Protein AF-A0A9E3HVY4-F1 (afdb_monomer)

Radius of gyration: 18.09 Å; Cα contacts (8 Å, |Δi|>4): 529; chains: 1; bounding box: 57×37×57 Å

Solvent-accessible surface area (backbone atoms only — not comparable to full-atom values): 11915 Å² total; per-residue (Å²): 134,80,82,74,81,72,80,82,80,64,83,44,77,45,78,26,46,50,84,82,48,77,65,48,41,58,60,93,89,59,68,68,57,41,79,45,79,74,37,38,53,93,79,71,42,98,45,78,36,71,50,78,45,72,44,43,78,42,48,15,17,38,43,35,32,30,64,87,36,89,90,46,72,30,48,58,75,58,64,74,69,79,30,53,30,54,26,27,36,33,70,58,56,88,68,72,54,39,50,39,66,55,58,72,70,48,75,63,50,63,60,18,26,41,34,44,35,51,61,30,33,76,69,36,51,78,78,36,65,51,71,65,70,87,53,54,16,42,35,54,62,20,25,46,51,46,40,76,46,44,34,42,29,44,28,37,36,28,87,48,57,35,50,70,90,52,81,84,39,55,23,52,53,43,33,27,70,64,73,19,34,38,35,34,24,32,44,44,69,91,58,73,70,45,74,32,39,34,38,46,54,56,60,80,38,79,85,25,33,40,22,42,30,67,32,33,37,35,73

Mean predicted aligned error: 3.9 Å

Sequence (219 aa):
MRRGDAVKNFTRVHDISITVKPGMAVYPGDPPFGRRSVYSLSRGDSAEVSAFDICAHAGTHLDLPAHFLAGEPTMESLPPERFFLPAVVADNGPGECVEAHTVESSGACRGEALLLRTVNSSRGILTGSRFVEDYVYLTPEAATVCADLELSLVGLDCHSIDRFGAEGYPAHRIILGAGMLILEGIDLAAVQPGRYLLAAIPLKIQHAEASPVRAVLLE

Structure (mmCIF, N/CA/C/O backbone):
data_AF-A0A9E3HVY4-F1
#
_entry.id   AF-A0A9E3HVY4-F1
#
loop_
_atom_site.group_PDB
_atom_site.id
_atom_site.type_symbol
_atom_site.label_atom_id
_atom_site.label_alt_id
_atom_site.label_comp_id
_atom_site.label_asym_id
_atom_site.label_entity_id
_atom_site.label_seq_id
_atom_site.pdbx_PDB_ins_code
_atom_site.Cartn_x
_atom_site.Cartn_y
_atom_site.Cartn_z
_atom_site.occupancy
_atom_site.B_iso_or_equiv
_atom_site.auth_seq_id
_atom_site.auth_comp_id
_atom_site.auth_asym_id
_atom_site.auth_atom_id
_atom_site.pdbx_PDB_model_num
ATOM 1 N N . MET A 1 1 ? -39.338 -17.682 -7.777 1.00 41.88 1 MET A N 1
ATOM 2 C CA . MET A 1 1 ? -38.332 -16.999 -8.616 1.00 41.88 1 MET A CA 1
ATOM 3 C C . MET A 1 1 ? -37.833 -15.803 -7.812 1.00 41.88 1 MET A C 1
ATOM 5 O O . MET A 1 1 ? -38.593 -14.862 -7.621 1.00 41.88 1 MET A O 1
ATOM 9 N N . ARG A 1 2 ? -36.671 -15.923 -7.152 1.00 44.16 2 ARG A N 1
ATOM 10 C CA . ARG A 1 2 ? -36.154 -14.873 -6.255 1.00 44.16 2 ARG A CA 1
ATOM 11 C C . ARG A 1 2 ? -35.735 -13.675 -7.110 1.00 44.16 2 ARG A C 1
ATOM 13 O O . ARG A 1 2 ? -35.116 -13.874 -8.151 1.00 44.16 2 ARG A O 1
ATOM 20 N N . ARG A 1 3 ? -36.148 -12.469 -6.702 1.00 47.81 3 ARG A N 1
ATOM 21 C CA . ARG A 1 3 ? -35.720 -11.200 -7.305 1.00 47.81 3 ARG A CA 1
ATOM 22 C C . ARG A 1 3 ? -34.193 -11.199 -7.316 1.00 47.81 3 ARG A C 1
ATOM 24 O O . ARG A 1 3 ? -33.604 -11.390 -6.260 1.00 47.81 3 ARG A O 1
ATOM 31 N N . GLY A 1 4 ? -33.604 -11.097 -8.505 1.00 51.00 4 GLY A N 1
ATOM 32 C CA . GLY A 1 4 ? -32.158 -11.030 -8.663 1.00 51.00 4 GLY A CA 1
ATOM 33 C C . GLY A 1 4 ? -31.629 -9.831 -7.895 1.00 51.00 4 GLY A C 1
ATOM 34 O O . GLY A 1 4 ? -32.183 -8.736 -8.015 1.00 51.00 4 GLY A O 1
ATOM 35 N N . ASP A 1 5 ? -30.606 -10.061 -7.081 1.00 55.88 5 ASP A N 1
ATOM 36 C CA . ASP A 1 5 ? -29.870 -8.994 -6.425 1.00 55.88 5 ASP A CA 1
ATOM 37 C C . ASP A 1 5 ? -29.323 -8.080 -7.523 1.00 55.88 5 ASP A C 1
ATOM 39 O O . ASP A 1 5 ? -28.536 -8.498 -8.375 1.00 55.88 5 ASP A O 1
ATOM 43 N N . ALA A 1 6 ? -29.840 -6.853 -7.577 1.00 62.25 6 ALA A N 1
ATOM 44 C CA . ALA A 1 6 ? -29.379 -5.865 -8.532 1.00 62.25 6 ALA A CA 1
ATOM 45 C C . ALA A 1 6 ? -27.881 -5.638 -8.300 1.00 62.25 6 ALA A C 1
ATOM 47 O O . ALA A 1 6 ? -27.456 -5.399 -7.168 1.00 62.25 6 ALA A O 1
ATOM 48 N N . VAL A 1 7 ? -27.087 -5.712 -9.370 1.00 63.50 7 VAL A N 1
ATOM 49 C CA . VAL A 1 7 ? -25.681 -5.300 -9.340 1.00 63.50 7 VAL A CA 1
ATOM 50 C C . VAL A 1 7 ? -25.645 -3.866 -8.811 1.00 63.50 7 VAL A C 1
ATOM 52 O O . VAL A 1 7 ? -26.318 -2.991 -9.361 1.00 63.50 7 VAL A O 1
ATOM 55 N N . LYS A 1 8 ? -24.926 -3.628 -7.707 1.00 65.50 8 LYS A N 1
ATOM 56 C CA . LYS A 1 8 ? -24.734 -2.271 -7.187 1.00 65.50 8 LYS A CA 1
ATOM 57 C C . LYS A 1 8 ? -24.020 -1.449 -8.259 1.00 65.50 8 LYS A C 1
ATOM 59 O O . LYS A 1 8 ? -22.955 -1.841 -8.726 1.00 65.50 8 LYS A O 1
ATOM 64 N N . ASN A 1 9 ? -24.613 -0.323 -8.640 1.00 73.56 9 ASN A N 1
ATOM 65 C CA . ASN A 1 9 ? -23.952 0.657 -9.491 1.00 73.56 9 ASN A CA 1
ATOM 66 C C . ASN A 1 9 ? -23.113 1.569 -8.595 1.00 73.56 9 ASN A C 1
ATOM 68 O O . ASN A 1 9 ? -23.669 2.205 -7.702 1.00 73.56 9 ASN A O 1
ATOM 72 N N . PHE A 1 10 ? -21.807 1.623 -8.838 1.00 81.00 10 PHE A N 1
ATOM 73 C CA . PHE A 1 10 ? -20.914 2.587 -8.198 1.00 81.00 10 PHE A CA 1
ATOM 74 C C . PHE A 1 10 ? -21.054 3.940 -8.891 1.00 81.00 10 PHE A C 1
ATOM 76 O O . PHE A 1 10 ? -21.129 4.006 -10.123 1.00 81.00 10 PHE A O 1
ATOM 83 N N . THR A 1 11 ? -21.104 5.020 -8.119 1.00 83.50 11 THR A N 1
ATOM 84 C CA . THR A 1 11 ? -21.234 6.378 -8.665 1.00 83.50 11 THR A CA 1
ATOM 85 C C . THR A 1 11 ? -19.891 6.985 -9.035 1.00 83.50 11 THR A C 1
ATOM 87 O O . THR A 1 11 ? -19.830 7.850 -9.912 1.00 83.50 11 THR A O 1
ATOM 90 N N . ARG A 1 12 ? -18.810 6.515 -8.403 1.00 93.31 12 ARG A N 1
ATOM 91 C CA . ARG A 1 12 ? -17.456 7.012 -8.636 1.00 93.31 12 ARG A CA 1
ATOM 92 C C . ARG A 1 12 ? -16.409 5.936 -8.373 1.00 93.31 12 ARG A C 1
ATOM 94 O O . ARG A 1 12 ? -16.590 5.067 -7.527 1.00 93.31 12 ARG A O 1
ATOM 101 N N . VAL A 1 13 ? -15.304 6.023 -9.109 1.00 96.50 13 VAL A N 1
ATOM 102 C CA . VAL A 1 13 ? -14.104 5.210 -8.895 1.00 96.50 13 VAL A CA 1
ATOM 103 C C . VAL A 1 13 ? -12.938 6.153 -8.633 1.00 96.50 13 VAL A C 1
ATOM 105 O O . VAL A 1 13 ? -12.655 7.027 -9.456 1.00 96.50 13 VAL A O 1
ATOM 108 N N . HIS A 1 14 ? -12.276 5.984 -7.496 1.00 98.06 14 HIS A N 1
ATOM 109 C CA . HIS A 1 14 ? -11.052 6.693 -7.146 1.00 98.06 14 HIS A CA 1
ATOM 110 C C . HIS A 1 14 ? -9.874 5.765 -7.400 1.00 98.06 14 HIS A C 1
ATOM 112 O O . HIS A 1 14 ? -9.769 4.714 -6.774 1.00 98.06 14 HIS A O 1
ATOM 118 N N . ASP A 1 15 ? -8.996 6.149 -8.317 1.00 98.31 15 ASP A N 1
ATOM 119 C CA . ASP A 1 15 ? -7.701 5.500 -8.453 1.00 98.31 15 ASP A CA 1
ATOM 120 C C . ASP A 1 15 ? -6.761 6.037 -7.381 1.00 98.31 15 ASP A C 1
ATOM 122 O O . ASP A 1 15 ? -6.466 7.231 -7.372 1.00 98.31 15 ASP A O 1
ATOM 126 N N . ILE A 1 16 ? -6.338 5.157 -6.477 1.00 98.62 16 ILE A N 1
ATOM 127 C CA . ILE A 1 16 ? -5.445 5.497 -5.364 1.00 98.62 16 ILE A CA 1
ATOM 128 C C . ILE A 1 16 ? -4.041 4.937 -5.590 1.00 98.62 16 ILE A C 1
ATOM 130 O O . ILE A 1 16 ? -3.262 4.822 -4.650 1.00 98.62 16 ILE A O 1
ATOM 134 N N . SER A 1 17 ? -3.719 4.545 -6.826 1.00 98.62 17 SER A N 1
ATOM 135 C CA . SER A 1 17 ? -2.413 3.984 -7.158 1.00 98.62 17 SER A CA 1
ATOM 136 C C . SER A 1 17 ? -1.452 5.042 -7.682 1.00 98.62 17 SER A C 1
ATOM 138 O O . SER A 1 17 ? -1.817 5.878 -8.510 1.00 98.62 17 SER A O 1
ATOM 140 N N . ILE A 1 18 ? -0.185 4.955 -7.286 1.00 97.38 18 ILE A N 1
ATOM 141 C CA . 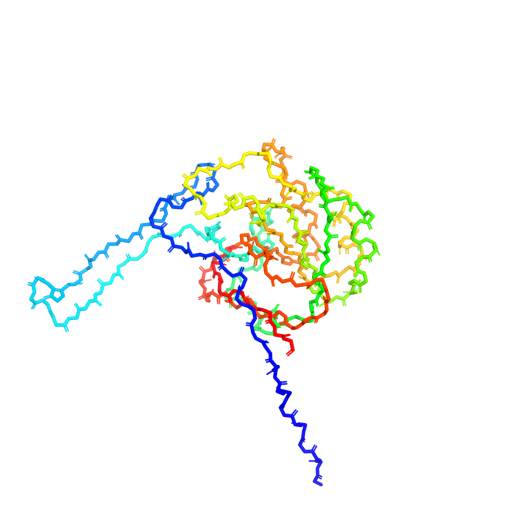ILE A 1 18 ? 0.868 5.785 -7.867 1.00 97.38 18 ILE A CA 1
ATOM 142 C C . ILE A 1 18 ? 1.361 5.211 -9.198 1.00 97.38 18 ILE A C 1
ATOM 144 O O . ILE A 1 18 ? 1.341 4.007 -9.454 1.00 97.38 18 ILE A O 1
ATOM 148 N N . THR A 1 19 ? 1.840 6.091 -10.078 1.00 96.75 19 THR A N 1
ATOM 149 C CA . THR A 1 19 ? 2.412 5.668 -11.362 1.00 96.75 19 THR A CA 1
ATOM 150 C C . THR A 1 19 ? 3.793 5.047 -11.164 1.00 96.75 19 THR A C 1
ATOM 152 O O . THR A 1 19 ? 4.734 5.745 -10.783 1.00 96.75 19 THR A O 1
ATOM 155 N N . VAL A 1 20 ? 3.944 3.774 -11.534 1.00 96.38 20 VAL A N 1
ATOM 156 C CA . VAL A 1 20 ? 5.254 3.119 -11.635 1.00 96.38 20 VAL A CA 1
ATOM 157 C C . VAL A 1 20 ? 6.008 3.665 -12.849 1.00 96.38 20 VAL A C 1
ATOM 159 O O . VAL A 1 20 ? 5.547 3.560 -13.990 1.00 96.38 20 VAL A O 1
ATOM 162 N N . LYS A 1 21 ? 7.168 4.281 -12.613 1.00 95.12 21 LYS A N 1
ATOM 163 C CA . LYS A 1 21 ? 7.968 4.950 -13.651 1.00 95.12 21 LYS A CA 1
ATOM 164 C C . LYS A 1 21 ? 9.466 4.875 -13.345 1.00 95.12 21 LYS A C 1
ATOM 166 O O . LYS A 1 21 ? 9.844 4.815 -12.177 1.00 95.12 21 LY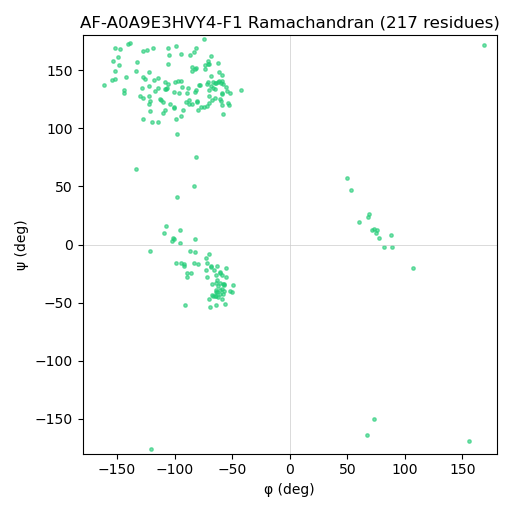S A O 1
ATOM 171 N N . PRO A 1 22 ? 10.340 4.953 -14.366 1.00 94.25 22 PRO A 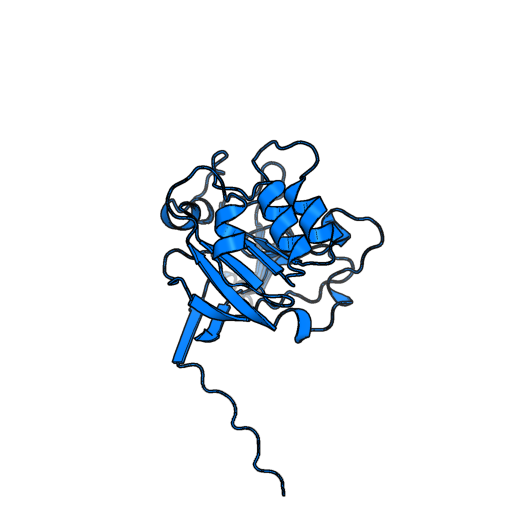N 1
ATOM 172 C CA . PRO A 1 22 ? 11.773 5.095 -14.134 1.00 94.25 22 PRO A CA 1
ATOM 173 C C . PRO A 1 22 ? 12.073 6.315 -13.256 1.00 94.25 22 PRO A C 1
ATOM 175 O O . PRO A 1 22 ? 11.510 7.391 -13.467 1.00 94.25 22 PRO A O 1
ATOM 178 N N . GLY A 1 23 ? 12.964 6.142 -12.280 1.00 92.31 23 GLY A N 1
ATOM 179 C CA . GLY A 1 23 ? 13.365 7.207 -11.359 1.00 92.31 23 GLY A CA 1
ATOM 180 C C . GLY A 1 23 ? 12.335 7.560 -10.283 1.00 92.31 23 GLY A C 1
ATOM 181 O O . GLY A 1 23 ? 12.520 8.570 -9.607 1.00 92.31 23 GLY A O 1
ATOM 182 N N . MET A 1 24 ? 11.263 6.773 -10.115 1.00 94.31 24 MET A N 1
ATOM 183 C CA . MET A 1 24 ? 10.452 6.849 -8.897 1.00 94.31 24 MET A CA 1
ATOM 184 C C . MET A 1 24 ? 11.294 6.481 -7.672 1.00 94.31 24 MET A C 1
ATOM 186 O O . MET A 1 24 ? 12.214 5.666 -7.775 1.00 94.31 24 MET A O 1
ATOM 190 N N . ALA A 1 25 ? 10.973 7.074 -6.524 1.00 94.06 25 ALA A N 1
ATOM 191 C CA . ALA A 1 25 ? 11.541 6.625 -5.263 1.00 94.06 25 ALA A CA 1
ATOM 192 C C . ALA A 1 25 ? 11.112 5.175 -4.973 1.00 94.06 25 ALA A C 1
ATOM 194 O O . ALA A 1 25 ? 9.967 4.800 -5.220 1.00 94.06 25 ALA A O 1
ATOM 195 N N . VAL A 1 26 ? 12.050 4.392 -4.451 1.00 95.12 26 VAL A N 1
ATOM 196 C CA . VAL A 1 26 ? 11.841 3.055 -3.884 1.00 95.12 26 VAL A CA 1
ATOM 197 C C . VAL A 1 26 ? 12.445 3.041 -2.483 1.00 95.12 26 VAL A C 1
ATOM 199 O O . VAL A 1 26 ? 13.203 3.960 -2.138 1.00 95.12 26 VAL A O 1
ATOM 202 N N . TYR A 1 27 ? 12.127 2.023 -1.687 1.00 96.25 27 TYR A N 1
ATOM 203 C CA . TYR A 1 27 ? 12.727 1.874 -0.368 1.00 96.25 27 TYR A CA 1
ATOM 204 C C . TYR A 1 27 ? 14.266 1.756 -0.479 1.00 96.25 27 TYR A C 1
ATOM 206 O O . TYR A 1 27 ? 14.769 1.124 -1.414 1.00 96.25 27 TYR A O 1
ATOM 214 N N . PRO A 1 28 ? 15.064 2.391 0.403 1.00 96.06 28 PRO A N 1
ATOM 215 C CA . PRO A 1 28 ? 16.518 2.355 0.293 1.00 96.06 28 PRO A CA 1
ATOM 216 C C . PRO A 1 28 ? 17.078 0.929 0.331 1.00 96.06 28 PRO A C 1
ATOM 218 O O . PRO A 1 28 ? 16.939 0.220 1.322 1.00 96.06 28 PRO A O 1
ATOM 221 N N . GLY A 1 29 ? 17.765 0.540 -0.746 1.00 94.62 29 GLY A N 1
ATOM 222 C CA . GLY A 1 29 ? 18.323 -0.804 -0.928 1.00 94.62 29 GLY A CA 1
ATOM 223 C C . GLY A 1 29 ? 17.571 -1.647 -1.958 1.00 94.62 29 GLY A C 1
ATOM 224 O O . GLY A 1 29 ? 18.173 -2.556 -2.531 1.00 94.62 29 GLY A O 1
ATOM 225 N N . ASP A 1 30 ? 16.322 -1.297 -2.263 1.00 96.12 30 ASP A N 1
ATOM 226 C CA . ASP A 1 30 ? 15.516 -2.014 -3.246 1.00 96.12 30 ASP A CA 1
ATOM 227 C C . ASP A 1 30 ? 15.966 -1.747 -4.688 1.00 96.12 30 ASP A C 1
ATOM 229 O O . ASP A 1 30 ? 16.477 -0.663 -5.012 1.00 96.12 30 ASP A O 1
ATOM 233 N N . PRO A 1 31 ? 15.753 -2.716 -5.598 1.00 96.06 31 PRO A N 1
ATOM 234 C CA . PRO A 1 31 ? 16.033 -2.512 -7.007 1.00 96.06 31 PRO A CA 1
ATOM 235 C C . PRO A 1 31 ? 15.080 -1.457 -7.601 1.00 96.06 31 PRO A C 1
ATOM 237 O O . PRO A 1 31 ? 13.866 -1.509 -7.379 1.00 96.06 31 PRO A O 1
ATOM 240 N N . PRO A 1 32 ? 15.591 -0.499 -8.397 1.00 96.00 32 PRO A N 1
ATOM 241 C CA . PRO A 1 32 ? 14.746 0.483 -9.061 1.00 96.00 32 PRO A CA 1
ATOM 242 C C . PRO A 1 32 ? 13.915 -0.170 -10.170 1.00 96.00 32 PRO A C 1
ATOM 244 O O . PRO A 1 32 ? 14.339 -1.144 -10.791 1.00 96.00 32 PRO A O 1
ATOM 247 N N . PHE A 1 33 ? 12.772 0.435 -10.505 1.00 96.94 33 PHE A N 1
ATOM 248 C CA . PHE A 1 33 ? 11.975 -0.011 -11.647 1.00 96.94 33 PHE A CA 1
ATOM 249 C C . PHE A 1 33 ? 12.767 0.061 -12.961 1.00 96.94 33 PHE A C 1
ATOM 251 O O . PHE A 1 33 ? 13.232 1.128 -13.384 1.00 96.94 33 PHE A O 1
ATOM 258 N N . GLY A 1 34 ? 12.851 -1.078 -13.643 1.00 97.00 34 GLY A N 1
ATOM 259 C CA . GLY A 1 34 ? 13.459 -1.231 -14.954 1.00 97.00 34 GLY A CA 1
ATOM 260 C C . GLY A 1 34 ? 12.412 -1.428 -16.046 1.00 97.00 34 GLY A C 1
ATOM 261 O O . GLY A 1 34 ? 11.517 -2.262 -15.941 1.00 97.00 34 GLY A O 1
ATOM 262 N N . ARG A 1 35 ? 12.568 -0.711 -17.162 1.00 96.62 35 ARG A N 1
ATOM 263 C CA . ARG A 1 35 ? 11.836 -0.979 -18.406 1.00 96.62 35 ARG A CA 1
ATOM 264 C C . ARG A 1 35 ? 12.813 -1.114 -19.560 1.00 96.62 35 ARG A C 1
ATOM 266 O O . ARG A 1 35 ? 13.572 -0.190 -19.844 1.00 96.62 35 ARG A O 1
ATOM 273 N N . ARG A 1 36 ? 12.730 -2.225 -20.290 1.00 95.94 36 ARG A N 1
ATOM 274 C CA . ARG A 1 36 ? 13.533 -2.479 -21.493 1.00 95.94 36 ARG A CA 1
ATOM 275 C C . ARG A 1 36 ? 12.636 -2.744 -22.695 1.00 95.94 36 ARG A C 1
ATOM 277 O O . ARG A 1 36 ? 11.778 -3.617 -22.637 1.00 95.94 36 ARG A O 1
ATOM 284 N N . SER A 1 37 ? 12.856 -2.028 -23.800 1.00 96.50 37 SER A N 1
ATOM 285 C CA . SER A 1 37 ? 12.229 -2.356 -25.090 1.00 96.50 37 SER A CA 1
ATOM 286 C C . SER A 1 37 ? 12.843 -3.648 -25.640 1.00 96.50 37 SER A C 1
ATOM 288 O O . SER A 1 37 ? 14.054 -3.726 -25.836 1.00 96.50 37 SER A O 1
ATOM 290 N N . VAL A 1 38 ? 12.005 -4.656 -25.869 1.00 97.56 38 VAL A N 1
ATOM 291 C CA . VAL A 1 38 ? 12.342 -5.937 -26.507 1.00 97.56 38 VAL A CA 1
ATOM 292 C C . VAL A 1 38 ? 12.120 -5.827 -28.014 1.00 97.56 38 VAL A C 1
ATOM 294 O O . VAL A 1 38 ? 13.052 -6.039 -28.782 1.00 97.56 38 VAL A O 1
ATOM 297 N N . TYR A 1 39 ? 10.931 -5.377 -28.420 1.00 97.94 39 TYR A N 1
ATOM 298 C CA . TYR A 1 39 ? 10.599 -5.017 -29.801 1.00 97.94 39 TYR A CA 1
ATOM 299 C C . TYR A 1 39 ? 10.139 -3.566 -29.857 1.00 97.94 39 TYR A C 1
ATOM 301 O O . TYR A 1 39 ? 9.585 -3.063 -28.875 1.00 97.94 39 TYR A O 1
ATOM 309 N N . SER A 1 40 ? 10.413 -2.891 -30.971 1.00 97.19 40 SER A N 1
ATOM 310 C CA . SER A 1 40 ? 9.943 -1.536 -31.219 1.00 97.19 40 SER A CA 1
ATOM 311 C C . SER A 1 40 ? 9.589 -1.298 -32.679 1.00 97.19 40 SER A C 1
ATOM 313 O O . SER A 1 40 ? 10.390 -1.529 -33.587 1.00 97.19 40 SER A O 1
ATOM 315 N N . LEU A 1 41 ? 8.424 -0.689 -32.880 1.00 97.69 41 LEU A N 1
ATOM 316 C CA . LEU A 1 41 ? 7.951 -0.212 -34.174 1.00 97.69 41 LEU A CA 1
ATOM 317 C C . LEU A 1 41 ? 8.933 0.797 -34.782 1.00 97.69 41 LEU A C 1
ATOM 319 O O . LEU A 1 41 ? 9.145 0.806 -35.991 1.00 97.69 41 LEU A O 1
ATOM 323 N N . SER A 1 42 ? 9.602 1.605 -33.949 1.00 96.81 42 SER A N 1
ATOM 324 C CA . SER A 1 42 ? 10.617 2.568 -34.406 1.00 96.81 42 SER A CA 1
ATOM 325 C C . SER A 1 42 ? 11.864 1.910 -35.009 1.00 96.81 42 SER A C 1
ATOM 327 O O . SER A 1 42 ? 12.574 2.540 -35.790 1.00 96.81 42 SER A O 1
ATOM 329 N N . ARG A 1 43 ? 12.118 0.638 -34.675 1.00 96.94 43 ARG A N 1
ATOM 330 C CA . ARG A 1 43 ? 13.193 -0.182 -35.249 1.00 96.94 43 ARG A CA 1
ATOM 331 C C . ARG A 1 43 ? 12.717 -1.058 -36.413 1.00 96.94 43 ARG A C 1
ATOM 333 O O . ARG A 1 43 ? 13.524 -1.797 -36.967 1.00 96.94 43 ARG A O 1
ATOM 340 N N . GLY A 1 44 ? 11.440 -0.967 -36.793 1.00 97.56 44 GLY A N 1
ATOM 341 C CA . GLY A 1 44 ? 10.835 -1.774 -37.854 1.00 97.56 44 GLY A CA 1
ATOM 342 C C . GLY A 1 44 ? 10.272 -3.125 -37.399 1.00 97.56 44 GLY A C 1
ATOM 343 O O . GLY A 1 44 ? 9.884 -3.919 -38.254 1.00 97.56 44 GLY A O 1
ATOM 344 N N . ASP A 1 45 ? 10.207 -3.398 -36.090 1.00 98.12 45 ASP A N 1
ATOM 345 C CA . ASP A 1 45 ? 9.530 -4.592 -35.573 1.00 98.12 45 ASP A CA 1
ATOM 346 C C . ASP A 1 45 ? 8.004 -4.494 -35.793 1.00 98.12 45 ASP A C 1
ATOM 348 O O . ASP A 1 45 ? 7.458 -3.409 -35.990 1.00 98.12 45 ASP A O 1
ATOM 352 N N . SER A 1 46 ? 7.278 -5.615 -35.724 1.00 97.88 46 SER A N 1
ATOM 353 C CA . SER A 1 46 ? 5.818 -5.642 -35.934 1.00 97.88 46 SER A CA 1
ATOM 354 C C . SER A 1 46 ? 4.989 -5.251 -34.704 1.00 97.88 46 SER A C 1
ATOM 356 O O . SER A 1 46 ? 3.763 -5.178 -34.791 1.00 97.88 46 SER A O 1
ATOM 358 N N . ALA A 1 47 ? 5.628 -5.063 -33.546 1.00 98.06 47 ALA A N 1
ATOM 359 C CA . ALA A 1 47 ? 4.971 -4.734 -32.285 1.00 98.06 47 ALA A CA 1
ATOM 360 C C . ALA A 1 47 ? 5.904 -3.969 -31.334 1.00 98.06 47 ALA A C 1
ATOM 362 O O . ALA A 1 47 ? 7.127 -4.086 -31.410 1.00 98.06 47 ALA A O 1
ATOM 363 N N . GLU A 1 48 ? 5.312 -3.236 -30.388 1.00 97.94 48 GLU A N 1
ATOM 364 C CA . GLU A 1 48 ? 6.009 -2.756 -29.192 1.00 97.94 48 GLU A CA 1
ATOM 365 C C . GLU A 1 48 ? 5.922 -3.824 -28.103 1.00 97.94 48 GLU A C 1
ATOM 367 O O . GLU A 1 48 ? 4.832 -4.192 -27.666 1.00 97.94 48 GLU A O 1
ATOM 372 N N . VAL A 1 49 ? 7.071 -4.306 -27.636 1.00 98.12 49 VAL A N 1
ATOM 373 C CA . VAL A 1 49 ? 7.138 -5.249 -26.514 1.00 98.12 49 VAL A CA 1
ATOM 374 C C . VAL A 1 49 ? 8.144 -4.720 -25.512 1.00 98.12 49 VAL A C 1
ATOM 376 O O . VAL A 1 49 ? 9.270 -4.391 -25.874 1.00 98.12 49 VAL A O 1
ATOM 379 N N . SER A 1 50 ? 7.740 -4.614 -24.249 1.00 97.69 50 SER A N 1
ATOM 380 C CA . SER A 1 50 ? 8.607 -4.195 -23.146 1.00 97.69 50 SER A CA 1
ATOM 381 C C . SER A 1 50 ? 8.734 -5.318 -22.121 1.00 97.69 50 SER A C 1
ATOM 383 O O . SER A 1 50 ? 7.757 -5.998 -21.826 1.00 97.69 50 SER A O 1
ATOM 385 N N . ALA A 1 51 ? 9.933 -5.482 -21.574 1.00 97.62 51 ALA A N 1
ATOM 386 C CA . ALA A 1 51 ? 10.173 -6.238 -20.355 1.00 97.62 51 ALA A CA 1
ATOM 387 C C . ALA A 1 51 ? 10.240 -5.262 -19.175 1.00 97.62 51 ALA A C 1
ATOM 389 O O . ALA A 1 51 ? 10.816 -4.173 -19.309 1.00 97.62 51 ALA A O 1
ATOM 390 N N . PHE A 1 52 ? 9.666 -5.666 -18.046 1.00 97.38 52 PHE A N 1
ATOM 391 C CA . PHE A 1 52 ? 9.701 -4.919 -16.795 1.00 97.38 52 PHE A CA 1
ATOM 392 C C . PHE A 1 52 ? 10.489 -5.694 -15.744 1.00 97.38 52 PHE A C 1
ATOM 394 O O . PHE A 1 52 ? 10.411 -6.920 -15.698 1.00 97.38 52 PHE A O 1
ATOM 401 N N . ASP A 1 53 ? 11.231 -4.957 -14.930 1.00 96.88 53 ASP A N 1
ATOM 402 C CA . ASP A 1 53 ? 11.884 -5.425 -13.713 1.00 96.88 53 ASP A CA 1
ATOM 403 C C . ASP A 1 53 ? 11.356 -4.553 -12.569 1.00 96.88 53 ASP A C 1
ATOM 405 O O . ASP A 1 53 ? 11.407 -3.321 -12.659 1.00 96.88 53 ASP A O 1
ATOM 409 N N . ILE A 1 54 ? 10.729 -5.169 -11.571 1.00 96.12 54 ILE A N 1
ATOM 410 C CA . ILE A 1 54 ? 9.981 -4.468 -10.528 1.00 96.12 54 ILE A CA 1
ATOM 411 C C . ILE A 1 54 ? 10.153 -5.192 -9.192 1.00 96.12 54 ILE A C 1
ATOM 413 O O . ILE A 1 54 ? 9.959 -6.405 -9.118 1.00 96.12 54 ILE A O 1
ATOM 417 N N . CYS A 1 55 ? 10.503 -4.444 -8.141 1.00 97.06 55 CYS A N 1
ATOM 418 C CA . CYS A 1 55 ? 10.431 -4.952 -6.772 1.00 97.06 55 CYS A CA 1
ATOM 419 C C . CYS A 1 55 ? 8.963 -5.246 -6.430 1.00 97.06 55 CYS A C 1
ATOM 421 O O . CYS A 1 55 ? 8.088 -4.448 -6.767 1.00 97.06 55 CYS A O 1
ATOM 423 N N . ALA A 1 56 ? 8.679 -6.356 -5.748 1.00 97.62 56 ALA A N 1
ATOM 424 C CA . ALA A 1 56 ? 7.316 -6.675 -5.314 1.00 97.62 56 ALA A CA 1
ATOM 425 C C . ALA A 1 56 ? 6.720 -5.588 -4.392 1.00 97.62 56 ALA A C 1
ATOM 427 O O . ALA A 1 56 ? 5.508 -5.381 -4.409 1.00 97.62 56 ALA A O 1
ATOM 428 N N . HIS A 1 57 ? 7.605 -4.859 -3.702 1.00 97.75 57 HIS A N 1
ATOM 429 C C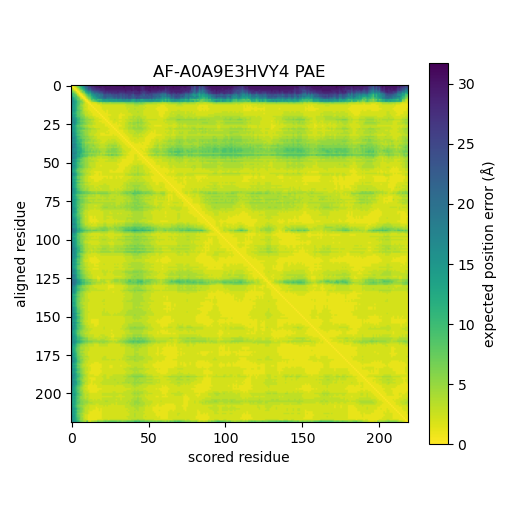A . HIS A 1 57 ? 7.348 -3.764 -2.760 1.00 97.75 57 HIS A CA 1
ATOM 430 C C . HIS A 1 57 ? 7.426 -2.366 -3.405 1.00 97.75 57 HIS A C 1
ATOM 432 O O . HIS A 1 57 ? 7.518 -1.341 -2.734 1.00 97.75 57 HIS A O 1
ATOM 438 N N . ALA A 1 58 ? 7.457 -2.283 -4.743 1.00 95.31 58 ALA A N 1
ATOM 439 C CA . ALA A 1 58 ? 7.529 -1.005 -5.450 1.00 95.31 58 ALA A CA 1
ATOM 440 C C . ALA A 1 58 ? 6.149 -0.473 -5.848 1.00 95.31 58 ALA A C 1
ATOM 442 O O . ALA A 1 58 ? 5.335 -1.160 -6.468 1.00 95.31 58 ALA A O 1
ATOM 443 N N . GLY A 1 59 ? 5.950 0.825 -5.620 1.00 96.62 59 GLY A N 1
ATOM 444 C CA . GLY A 1 59 ? 4.709 1.506 -5.968 1.00 96.62 59 GLY A CA 1
ATOM 445 C C . GLY A 1 59 ? 3.579 1.133 -5.020 1.00 96.62 59 GLY A C 1
ATOM 446 O O . GLY A 1 59 ? 3.812 0.833 -3.855 1.00 96.62 59 GLY A O 1
ATOM 447 N N . THR A 1 60 ? 2.350 1.163 -5.523 1.00 98.75 60 THR A N 1
ATOM 448 C CA . THR A 1 60 ? 1.190 0.697 -4.764 1.00 98.75 60 THR A CA 1
ATOM 449 C C . THR A 1 60 ? 1.161 -0.824 -4.762 1.00 98.75 60 THR A C 1
ATOM 451 O O . THR A 1 60 ? 1.059 -1.431 -5.832 1.00 98.75 60 THR A O 1
ATOM 454 N N . HIS A 1 61 ? 1.259 -1.448 -3.592 1.00 98.75 61 HIS A N 1
ATOM 455 C CA . HIS A 1 61 ? 1.443 -2.895 -3.485 1.00 98.75 61 HIS A CA 1
ATOM 456 C C . HIS A 1 61 ? 0.815 -3.473 -2.215 1.00 98.75 61 HIS A C 1
ATOM 458 O O . HIS A 1 61 ? 0.494 -2.745 -1.279 1.00 98.75 61 HIS A O 1
ATOM 464 N N . LEU A 1 62 ? 0.599 -4.788 -2.228 1.00 98.56 62 LEU A N 1
ATOM 465 C CA . LEU A 1 62 ? 0.137 -5.547 -1.073 1.00 98.56 62 LEU A CA 1
ATOM 466 C C . LEU A 1 62 ? 1.254 -6.403 -0.499 1.00 98.56 62 LEU A C 1
ATOM 468 O O . LEU A 1 62 ? 1.831 -7.187 -1.254 1.00 98.56 62 LEU A O 1
ATOM 472 N N . ASP A 1 63 ? 1.397 -6.368 0.821 1.00 98.62 63 ASP A N 1
ATOM 473 C CA . ASP A 1 63 ? 2.205 -7.318 1.579 1.00 98.62 63 ASP A CA 1
ATOM 474 C C . ASP A 1 63 ? 1.349 -8.402 2.210 1.00 98.62 63 ASP A C 1
ATOM 476 O O . ASP A 1 63 ? 0.260 -8.160 2.753 1.00 98.62 63 ASP A O 1
ATOM 480 N N . LEU A 1 64 ? 1.880 -9.620 2.162 1.00 98.12 64 LEU A N 1
ATOM 481 C CA . LEU A 1 64 ? 1.316 -10.790 2.814 1.00 98.12 64 LEU A CA 1
ATOM 482 C C . LEU A 1 64 ? 2.122 -11.153 4.060 1.00 98.12 64 LEU A C 1
ATOM 484 O O . LEU A 1 64 ? 3.297 -10.800 4.170 1.00 98.12 64 LEU A O 1
ATOM 488 N N . PRO A 1 65 ? 1.542 -11.971 4.960 1.00 97.94 65 PRO A N 1
ATOM 489 C CA . PRO A 1 65 ? 2.256 -12.489 6.121 1.00 97.94 65 PRO A CA 1
ATOM 490 C C . PRO A 1 65 ? 3.623 -13.113 5.808 1.00 97.94 65 PRO A C 1
ATOM 492 O O . PRO A 1 65 ? 4.577 -12.912 6.561 1.00 97.94 65 PRO A O 1
ATOM 495 N N . ALA A 1 66 ? 3.753 -13.765 4.647 1.00 97.69 66 ALA A N 1
ATOM 496 C CA . ALA A 1 66 ? 5.001 -14.345 4.152 1.00 97.69 66 ALA A CA 1
ATOM 497 C C . ALA A 1 66 ? 6.177 -13.354 4.055 1.00 97.69 66 ALA A C 1
ATOM 499 O O . ALA A 1 66 ? 7.326 -13.794 4.062 1.00 97.69 66 ALA A O 1
ATOM 500 N N . HIS A 1 67 ? 5.920 -12.041 4.005 1.00 97.56 67 HIS A N 1
ATOM 501 C CA . HIS A 1 67 ? 6.969 -11.026 3.921 1.00 97.56 67 HIS A CA 1
ATOM 502 C C . HIS A 1 67 ? 7.872 -11.019 5.167 1.00 97.56 67 HIS A C 1
ATOM 504 O O . HIS A 1 67 ? 9.094 -10.934 5.051 1.00 9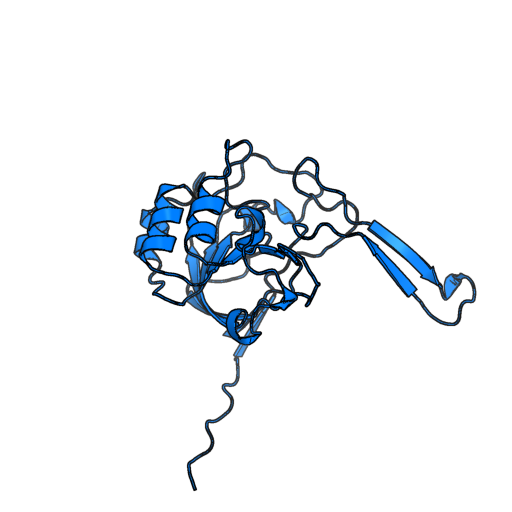7.56 67 HIS A O 1
ATOM 510 N N . PHE A 1 68 ? 7.292 -11.214 6.358 1.00 96.69 68 PHE A N 1
ATOM 511 C CA . PHE A 1 68 ? 8.021 -11.201 7.636 1.00 96.69 68 PHE A CA 1
ATOM 512 C C . PHE A 1 68 ? 7.911 -12.499 8.451 1.00 96.69 68 PHE A C 1
ATOM 514 O O . PHE A 1 68 ? 8.567 -12.624 9.498 1.00 96.69 68 PHE A O 1
ATOM 521 N N . LEU A 1 69 ? 7.088 -13.455 8.004 1.00 96.44 69 LEU A N 1
ATOM 522 C CA . LEU A 1 69 ? 6.767 -14.693 8.714 1.00 96.44 69 LEU A CA 1
ATOM 523 C C . LEU A 1 69 ? 7.003 -15.903 7.802 1.00 96.44 69 LEU A C 1
ATOM 525 O O . LEU A 1 69 ? 6.272 -16.161 6.848 1.00 96.44 69 LEU A O 1
ATOM 529 N N . ALA A 1 70 ? 8.056 -16.660 8.102 1.00 94.75 70 ALA A N 1
ATOM 530 C CA . ALA A 1 70 ? 8.444 -17.809 7.296 1.00 94.75 70 ALA A CA 1
ATOM 531 C C . ALA A 1 70 ? 7.383 -18.922 7.337 1.00 94.75 70 ALA A C 1
ATOM 533 O O . ALA A 1 70 ? 6.944 -19.331 8.409 1.00 94.75 70 ALA A O 1
ATOM 534 N N . GLY A 1 71 ? 7.047 -19.463 6.164 1.00 94.75 71 GLY A N 1
ATOM 535 C CA . GLY A 1 71 ? 6.095 -20.569 6.017 1.00 94.75 71 GLY A CA 1
ATOM 536 C C . GLY A 1 71 ? 4.635 -20.143 5.858 1.00 94.75 71 GLY A C 1
ATOM 537 O O . GLY A 1 71 ? 3.790 -21.011 5.644 1.00 94.75 71 GLY A O 1
ATOM 538 N N . GLU A 1 72 ? 4.342 -18.843 5.916 1.00 97.19 72 GLU A N 1
ATOM 539 C CA . GLU A 1 72 ? 3.005 -18.324 5.638 1.00 97.19 72 GLU A CA 1
ATOM 540 C C . GLU A 1 72 ? 2.640 -18.407 4.141 1.00 97.19 72 GLU A C 1
ATOM 542 O O . GLU A 1 72 ? 3.528 -18.472 3.281 1.00 97.19 72 GLU A O 1
ATOM 547 N N . PRO A 1 73 ? 1.337 -18.404 3.797 1.00 94.62 73 PRO A N 1
ATOM 548 C CA . PRO A 1 73 ? 0.882 -18.474 2.413 1.00 94.62 73 PRO A CA 1
ATOM 549 C C . PRO A 1 73 ? 1.355 -17.289 1.553 1.00 94.62 73 PRO A C 1
ATOM 551 O O . PRO A 1 73 ? 1.326 -16.135 1.983 1.00 94.62 73 PRO A O 1
ATOM 554 N N . THR A 1 74 ? 1.726 -17.578 0.304 1.00 96.50 74 THR A N 1
ATOM 555 C CA . THR A 1 74 ? 2.134 -16.594 -0.715 1.00 96.50 74 THR A CA 1
ATOM 556 C C . THR A 1 74 ? 0.995 -16.257 -1.683 1.00 96.50 74 THR A C 1
ATOM 558 O O . THR A 1 74 ? -0.068 -16.889 -1.671 1.00 96.50 74 THR A O 1
ATOM 561 N N . MET A 1 75 ? 1.204 -15.242 -2.524 1.00 94.56 75 MET A N 1
ATOM 562 C CA . MET A 1 75 ? 0.170 -14.562 -3.313 1.00 94.56 75 MET A CA 1
ATOM 563 C C . MET A 1 75 ? -0.762 -15.481 -4.114 1.00 94.56 75 MET A C 1
ATOM 565 O O . MET A 1 75 ? -1.974 -15.274 -4.156 1.00 94.56 75 MET A O 1
ATOM 569 N N . GLU A 1 76 ? -0.229 -16.528 -4.739 1.00 95.69 76 GLU A N 1
ATOM 570 C CA . GLU A 1 76 ? -0.985 -17.447 -5.587 1.00 95.69 76 GLU A CA 1
ATOM 571 C C . GLU A 1 76 ? -2.002 -18.319 -4.839 1.00 95.69 76 GLU A C 1
ATOM 573 O O . GLU A 1 76 ? -2.891 -18.900 -5.475 1.00 95.69 76 GLU A O 1
ATOM 578 N N . SER A 1 77 ? -1.841 -18.433 -3.520 1.00 95.62 77 SER A N 1
ATOM 579 C CA . SER A 1 77 ? -2.645 -19.290 -2.650 1.00 95.62 77 SER A CA 1
ATOM 580 C C . SER A 1 77 ? -3.866 -18.584 -2.057 1.00 95.62 77 SER A C 1
ATOM 582 O O . SER A 1 77 ? -4.794 -19.255 -1.601 1.00 95.62 77 SER A O 1
ATOM 584 N N . LEU A 1 78 ? -3.896 -17.246 -2.083 1.00 95.44 78 LEU A N 1
ATOM 585 C CA . LEU A 1 78 ? -5.002 -16.479 -1.524 1.00 95.44 78 LEU A CA 1
ATOM 586 C C . LEU A 1 78 ? -6.221 -16.476 -2.464 1.00 95.44 78 LEU A C 1
ATOM 588 O O . LEU A 1 78 ? -6.075 -16.303 -3.680 1.00 95.44 78 LEU A O 1
ATOM 592 N N . PRO A 1 79 ? -7.443 -16.639 -1.924 1.00 95.50 79 PRO A N 1
ATOM 593 C CA . PRO A 1 79 ? -8.661 -16.555 -2.718 1.00 95.50 79 PRO A CA 1
ATOM 594 C C . PRO A 1 79 ? -8.928 -15.096 -3.153 1.00 95.50 79 PRO A C 1
ATOM 596 O O . PRO A 1 79 ? -8.731 -14.185 -2.342 1.00 95.50 79 PRO A O 1
ATOM 599 N N . PRO A 1 80 ? -9.382 -14.838 -4.399 1.00 94.12 80 PRO A N 1
ATOM 600 C CA . PRO A 1 80 ? -9.565 -13.480 -4.927 1.00 94.12 80 PRO A CA 1
ATOM 601 C C . PRO A 1 80 ? -10.469 -12.565 -4.090 1.00 94.12 80 PRO A C 1
ATOM 603 O O . PRO A 1 80 ? -10.298 -11.348 -4.099 1.00 94.12 80 PRO A O 1
ATOM 606 N N . GLU A 1 81 ? -11.419 -13.133 -3.351 1.00 95.69 81 GLU A N 1
ATOM 607 C CA . GLU A 1 81 ? -12.354 -12.417 -2.484 1.00 95.69 81 GLU A CA 1
ATOM 608 C C . GLU A 1 81 ? -11.641 -11.632 -1.370 1.00 95.69 81 GLU A C 1
ATOM 610 O O . GLU A 1 81 ? -12.176 -10.631 -0.903 1.00 95.69 81 GLU A O 1
ATOM 615 N N . ARG A 1 82 ? -10.413 -12.021 -0.987 1.00 95.81 82 ARG A N 1
ATOM 616 C CA . ARG A 1 82 ? -9.582 -11.298 -0.000 1.00 95.81 82 ARG A CA 1
ATOM 617 C C . ARG A 1 82 ? -9.201 -9.885 -0.446 1.00 95.81 82 ARG A C 1
ATOM 619 O O . ARG A 1 82 ? -8.814 -9.081 0.394 1.00 95.81 82 ARG A O 1
ATOM 626 N N . PHE A 1 83 ? -9.298 -9.586 -1.741 1.00 97.81 83 PHE A N 1
ATOM 627 C CA . PHE A 1 83 ? -8.851 -8.319 -2.327 1.00 97.81 83 PHE A CA 1
ATOM 628 C C . PHE A 1 83 ? -9.995 -7.340 -2.611 1.00 97.81 83 PHE A C 1
ATOM 630 O O . PHE A 1 83 ? -9.762 -6.278 -3.194 1.00 97.81 83 PHE A O 1
ATOM 637 N N . PHE A 1 84 ? -11.215 -7.696 -2.199 1.00 98.00 84 PHE A N 1
ATOM 638 C CA . PHE A 1 84 ? -12.398 -6.845 -2.243 1.00 98.00 84 PHE A CA 1
ATOM 639 C C . PHE A 1 84 ? -12.933 -6.664 -0.825 1.00 98.00 84 PHE A C 1
ATOM 641 O O . PHE A 1 84 ? -13.528 -7.581 -0.262 1.00 98.00 84 PHE A O 1
ATOM 648 N N . LEU A 1 85 ? -12.726 -5.487 -0.241 1.00 98.19 85 LEU A N 1
ATOM 649 C CA . LEU A 1 85 ? -13.016 -5.248 1.172 1.00 98.19 85 LEU A CA 1
ATOM 650 C C . LEU A 1 85 ? -13.894 -4.008 1.344 1.00 98.19 85 LEU A C 1
ATOM 652 O O . LEU A 1 85 ? -13.593 -2.971 0.747 1.00 98.19 85 LEU A O 1
ATOM 656 N N . PRO A 1 86 ? -14.949 -4.056 2.179 1.00 98.25 86 PRO A N 1
ATOM 657 C CA . PRO A 1 86 ? -15.493 -2.834 2.754 1.00 98.25 86 PRO A CA 1
ATOM 658 C C . PRO A 1 86 ? -14.343 -2.059 3.395 1.00 98.25 86 PRO A C 1
ATOM 660 O O . PRO A 1 86 ? -13.537 -2.638 4.121 1.00 98.25 86 PRO A O 1
ATOM 663 N N . ALA A 1 87 ? -14.235 -0.777 3.080 1.00 98.62 87 ALA A N 1
ATOM 664 C CA . ALA A 1 87 ? -13.114 0.047 3.484 1.00 98.62 87 ALA A CA 1
ATOM 665 C C . ALA A 1 87 ? -13.593 1.314 4.178 1.00 98.62 87 ALA A C 1
ATOM 667 O O . ALA A 1 87 ? -14.594 1.915 3.781 1.00 98.62 87 ALA A O 1
ATOM 668 N N . VAL A 1 88 ? -12.840 1.740 5.183 1.00 98.81 88 VAL A N 1
ATOM 669 C CA . VAL A 1 88 ? -12.960 3.051 5.811 1.00 98.81 88 VAL A CA 1
ATOM 670 C C . VAL A 1 88 ? -11.702 3.840 5.490 1.00 98.81 88 VAL A C 1
ATOM 672 O O . VAL A 1 88 ? -10.597 3.381 5.762 1.00 98.81 88 VAL A O 1
ATOM 675 N N . VAL A 1 89 ? -11.866 5.027 4.914 1.00 98.81 89 VAL A N 1
ATOM 676 C CA . VAL A 1 89 ? -10.794 6.017 4.807 1.00 98.81 89 VAL A CA 1
ATOM 677 C C . VAL A 1 89 ? -10.906 6.939 6.015 1.00 98.81 89 VAL A C 1
ATOM 679 O O . VAL A 1 89 ? -11.909 7.644 6.151 1.00 98.81 89 VAL A O 1
ATOM 682 N N . ALA A 1 90 ? -9.893 6.934 6.877 1.00 98.44 90 ALA A N 1
ATOM 683 C CA . ALA A 1 90 ? -9.792 7.822 8.031 1.00 98.44 90 ALA A CA 1
ATOM 684 C C . ALA A 1 90 ? -8.704 8.874 7.794 1.00 98.44 90 ALA A C 1
ATOM 686 O O . ALA A 1 90 ? -7.654 8.575 7.227 1.00 98.44 90 ALA A O 1
ATOM 687 N N . ASP A 1 91 ? -8.965 10.112 8.210 1.00 97.38 91 ASP A N 1
ATOM 688 C CA . ASP A 1 91 ? -7.976 11.186 8.154 1.00 97.38 91 ASP A CA 1
ATOM 689 C C . ASP A 1 91 ? -7.175 11.219 9.450 1.00 97.38 91 ASP A C 1
ATOM 691 O O . ASP A 1 91 ? -7.750 11.388 10.524 1.00 97.38 91 ASP A O 1
ATOM 695 N N . ASN A 1 92 ? -5.857 11.094 9.342 1.00 97.25 92 ASN A N 1
ATOM 696 C CA . ASN A 1 92 ? -4.964 11.260 10.480 1.00 97.25 92 ASN A CA 1
ATOM 697 C C . ASN A 1 92 ? -4.837 12.727 10.915 1.00 97.25 92 ASN A C 1
ATOM 699 O O . ASN A 1 92 ? -4.448 13.011 12.044 1.00 97.25 92 ASN A O 1
ATOM 703 N N . GLY A 1 93 ? -5.131 13.674 10.020 1.00 93.75 93 GLY A N 1
ATOM 704 C CA . GLY A 1 93 ? -4.811 15.077 10.231 1.00 93.75 93 GLY A CA 1
ATOM 705 C C . GLY A 1 93 ? -3.294 15.339 10.225 1.00 93.75 93 GLY A C 1
ATOM 706 O O . GLY A 1 93 ? -2.507 14.528 9.719 1.00 93.75 93 GLY A O 1
ATOM 707 N N . PRO A 1 94 ? -2.856 16.506 10.729 1.00 93.19 94 PRO A N 1
ATOM 708 C CA . PRO A 1 94 ? -1.438 16.827 10.837 1.00 93.19 94 PRO A CA 1
ATOM 709 C C . PRO A 1 94 ? -0.771 16.002 11.945 1.00 93.19 94 PRO A C 1
ATOM 711 O O . PRO A 1 94 ? -1.312 15.879 13.039 1.00 93.19 94 PRO A O 1
ATOM 714 N N . GLY A 1 95 ? 0.436 15.498 11.691 1.00 93.94 95 GLY A N 1
ATOM 715 C CA . GLY A 1 95 ? 1.208 14.744 12.677 1.00 93.94 95 GLY A CA 1
ATOM 716 C C . GLY A 1 95 ? 2.419 14.056 12.057 1.00 93.94 95 GLY A C 1
ATOM 717 O O . GLY A 1 95 ? 2.575 14.050 10.837 1.00 93.94 95 GLY A O 1
ATOM 718 N N . GLU A 1 96 ? 3.272 13.490 12.907 1.00 96.50 96 GLU A N 1
ATOM 719 C CA . GLU A 1 96 ? 4.471 12.734 12.505 1.00 96.50 96 GLU A CA 1
ATOM 720 C C . GLU A 1 96 ? 4.215 11.221 12.425 1.00 96.50 96 GLU A C 1
ATOM 722 O O . GLU A 1 96 ? 5.004 10.484 11.841 1.00 96.50 96 GLU A O 1
ATOM 727 N N . CYS A 1 97 ? 3.113 10.747 13.007 1.00 98.50 97 CYS A N 1
ATOM 728 C CA . CYS A 1 97 ? 2.701 9.347 12.984 1.00 98.50 97 CYS A CA 1
ATOM 729 C C . CYS A 1 97 ? 1.175 9.219 13.088 1.00 98.50 97 CYS A C 1
ATOM 731 O O . CYS A 1 97 ? 0.467 10.197 13.351 1.00 98.50 97 CYS A O 1
ATOM 733 N N . VAL A 1 98 ? 0.684 8.006 12.850 1.00 98.75 98 VAL A N 1
ATOM 734 C CA . VAL A 1 98 ? -0.683 7.583 13.141 1.00 98.75 98 VAL A CA 1
ATOM 735 C C . VAL A 1 98 ? -0.693 6.926 14.513 1.00 98.75 98 VAL A C 1
ATOM 737 O O . VAL A 1 98 ? -0.153 5.833 14.682 1.00 98.75 98 VAL A O 1
ATOM 740 N N . GLU A 1 99 ? -1.319 7.593 15.477 1.00 98.50 99 GLU A N 1
ATOM 741 C CA . GLU A 1 99 ? -1.472 7.100 16.845 1.00 98.50 99 GLU A CA 1
ATOM 742 C C . GLU A 1 99 ? -2.718 6.214 17.000 1.00 98.50 99 GLU A C 1
ATOM 744 O O . GLU A 1 99 ? -3.652 6.256 16.194 1.00 98.50 99 GLU A O 1
ATOM 749 N N . ALA A 1 100 ? -2.761 5.435 18.085 1.00 98.50 100 ALA A N 1
ATOM 750 C CA . ALA A 1 100 ? -3.863 4.523 18.398 1.00 98.50 100 ALA A CA 1
ATOM 751 C C . ALA A 1 100 ? -5.243 5.202 18.353 1.00 98.50 100 ALA A C 1
ATOM 753 O O . ALA A 1 100 ? -6.185 4.647 17.788 1.00 98.50 100 ALA A O 1
ATOM 754 N N . HIS A 1 101 ? -5.349 6.439 18.849 1.00 97.75 101 HIS A N 1
ATOM 755 C CA . HIS A 1 101 ? -6.608 7.183 18.860 1.00 97.75 101 HIS A CA 1
ATOM 756 C C . HIS A 1 101 ? -7.194 7.424 17.456 1.00 97.75 101 HIS A C 1
ATOM 758 O O . HIS A 1 101 ? -8.418 7.415 17.284 1.00 97.75 101 HIS A O 1
ATOM 764 N N . THR A 1 102 ? -6.350 7.600 16.432 1.00 98.00 102 THR A N 1
ATOM 765 C CA . THR A 1 102 ? -6.805 7.732 15.037 1.00 98.00 102 THR A CA 1
ATOM 766 C C . THR A 1 102 ? -7.493 6.447 14.571 1.00 98.00 102 THR A C 1
ATOM 768 O O . THR A 1 102 ? -8.537 6.494 13.922 1.00 98.00 102 THR A O 1
ATOM 771 N N . VAL A 1 103 ? -6.947 5.284 14.939 1.00 98.44 103 VAL A N 1
ATOM 772 C CA . VAL A 1 103 ? -7.527 3.976 14.603 1.00 98.44 103 VAL A CA 1
ATOM 773 C C . VAL A 1 103 ? -8.825 3.747 15.379 1.00 98.44 103 VAL A C 1
ATOM 775 O O . VAL A 1 103 ? -9.841 3.400 14.776 1.00 98.44 103 VAL A O 1
ATOM 778 N N . GLU A 1 104 ? -8.831 4.007 16.688 1.00 98.00 104 GLU A N 1
ATOM 779 C CA . GLU A 1 104 ? -10.006 3.846 17.560 1.00 98.00 104 GLU A CA 1
ATOM 780 C C . GLU A 1 104 ? -11.202 4.695 17.105 1.00 98.00 104 GLU A C 1
ATOM 782 O O . GLU A 1 104 ? -12.350 4.252 17.155 1.00 98.00 104 GLU A O 1
ATOM 787 N N . SER A 1 105 ? -10.939 5.917 16.636 1.00 97.62 105 SER A N 1
ATOM 788 C CA . SER A 1 105 ? -11.971 6.854 16.177 1.00 97.62 105 SER A CA 1
ATOM 789 C C . SER A 1 105 ? -12.374 6.676 14.708 1.00 97.62 105 SER A C 1
ATOM 791 O O . SER A 1 105 ? -13.339 7.302 14.266 1.00 97.62 105 SER A O 1
ATOM 793 N N . SER A 1 106 ? -11.699 5.797 13.957 1.00 98.00 106 SER A N 1
ATOM 794 C CA . SER A 1 106 ? -11.948 5.592 12.522 1.00 98.00 106 SER A CA 1
ATOM 795 C C . SER A 1 106 ? -13.350 5.055 12.209 1.00 98.00 106 SER A C 1
ATOM 797 O O . SER A 1 106 ? -13.896 5.323 11.140 1.00 98.00 106 SER A O 1
ATOM 799 N N . GLY A 1 107 ? -13.943 4.278 13.122 1.00 97.31 107 GLY A N 1
ATOM 800 C CA . GLY A 1 107 ? -15.189 3.549 12.872 1.00 97.31 107 GLY A CA 1
ATOM 801 C C . GLY A 1 107 ? -15.034 2.336 11.940 1.00 97.31 107 GLY A C 1
ATOM 802 O O . GLY A 1 107 ? -16.042 1.816 11.446 1.00 97.31 107 GLY A O 1
ATOM 803 N N . ALA A 1 108 ? -13.799 1.892 11.677 1.00 98.06 108 ALA A N 1
ATOM 804 C CA . ALA A 1 108 ? -13.526 0.609 11.037 1.00 98.06 108 ALA A CA 1
ATOM 805 C C . ALA A 1 108 ? -13.893 -0.551 11.970 1.00 98.06 108 ALA A C 1
ATOM 807 O O . ALA A 1 108 ? -13.766 -0.461 13.192 1.00 98.06 108 ALA A O 1
ATOM 808 N N . CYS A 1 109 ? -14.382 -1.640 11.388 1.00 97.81 109 CYS A N 1
ATOM 809 C CA . CYS A 1 109 ? -14.817 -2.826 12.115 1.00 97.81 109 CYS A CA 1
ATOM 810 C C . CYS A 1 109 ? -14.087 -4.080 11.624 1.00 97.81 109 CYS A C 1
ATOM 812 O O . CYS A 1 109 ? -13.471 -4.090 10.558 1.00 97.81 109 CYS A O 1
ATOM 814 N N . ARG A 1 110 ? -14.212 -5.167 12.393 1.00 98.50 110 ARG A N 1
ATOM 815 C CA . ARG A 1 110 ? -13.714 -6.499 12.027 1.00 98.50 110 ARG A CA 1
ATOM 816 C C . ARG A 1 110 ? -13.997 -6.833 10.563 1.00 98.50 110 ARG A C 1
ATOM 818 O O . ARG A 1 110 ? -15.137 -6.731 10.108 1.00 98.50 110 ARG A O 1
ATOM 825 N N . GLY A 1 111 ? -12.978 -7.331 9.871 1.00 98.31 111 GLY A N 1
ATOM 826 C CA . GLY A 1 111 ? -13.085 -7.778 8.483 1.00 98.31 111 GLY A CA 1
ATOM 827 C C . GLY A 1 111 ? -13.000 -6.662 7.437 1.00 98.31 111 GLY A C 1
ATOM 828 O O . GLY A 1 111 ? -13.045 -6.951 6.244 1.00 98.31 111 GLY A O 1
ATOM 829 N N . GLU A 1 112 ? -12.883 -5.400 7.849 1.00 98.75 112 GLU A N 1
ATOM 830 C CA . GLU A 1 112 ? -12.791 -4.262 6.932 1.00 98.75 112 GLU A CA 1
ATOM 831 C C . GLU A 1 112 ? -11.341 -3.871 6.644 1.00 98.75 112 GLU A C 1
ATOM 833 O O . GLU A 1 112 ? -10.409 -4.268 7.348 1.00 98.75 112 GLU A O 1
ATOM 838 N N . ALA A 1 113 ? -11.156 -3.083 5.591 1.00 98.88 113 ALA A N 1
ATOM 839 C CA . ALA A 1 113 ? -9.925 -2.356 5.339 1.00 98.88 113 ALA A CA 1
ATOM 840 C C . ALA A 1 113 ? -9.966 -0.988 6.035 1.00 98.88 113 ALA A C 1
ATOM 842 O O . ALA A 1 113 ? -10.949 -0.256 5.903 1.00 98.88 113 ALA A O 1
ATOM 843 N N . LEU A 1 114 ? -8.888 -0.604 6.714 1.00 98.94 114 LEU A N 1
ATOM 844 C CA . LEU A 1 114 ? -8.681 0.767 7.181 1.00 98.94 114 LEU A CA 1
ATOM 845 C C . LEU A 1 114 ? -7.579 1.418 6.349 1.00 98.94 114 LEU A C 1
ATOM 847 O O . LEU A 1 114 ? -6.432 0.983 6.388 1.00 98.94 114 LEU A O 1
ATOM 851 N N . LEU A 1 115 ? -7.929 2.462 5.602 1.00 98.94 115 LEU A N 1
ATOM 852 C CA . LEU A 1 115 ? -6.986 3.274 4.842 1.00 98.94 115 LEU A CA 1
ATOM 853 C C . LEU A 1 115 ? -6.767 4.597 5.566 1.00 98.94 115 LEU A C 1
ATOM 855 O O . LEU A 1 115 ? -7.703 5.364 5.794 1.00 98.94 115 LEU A O 1
ATOM 859 N N . LEU A 1 116 ? -5.525 4.861 5.929 1.00 98.75 116 LEU A N 1
ATOM 860 C CA . LEU A 1 116 ? -5.132 6.017 6.714 1.00 98.75 116 LEU A CA 1
ATOM 861 C C . LEU A 1 116 ? -4.595 7.087 5.765 1.00 98.75 116 LEU A C 1
ATOM 863 O O . LEU A 1 116 ? -3.516 6.954 5.192 1.00 98.75 116 LEU A O 1
ATOM 867 N N . ARG A 1 117 ? -5.371 8.154 5.577 1.00 98.38 117 ARG A N 1
ATOM 868 C CA . ARG A 1 117 ? -4.933 9.332 4.828 1.00 98.38 117 ARG A CA 1
ATOM 869 C C . ARG A 1 117 ? -4.070 10.188 5.740 1.00 98.38 117 ARG A C 1
ATOM 871 O O . ARG A 1 117 ? -4.546 10.641 6.781 1.00 98.38 117 ARG A O 1
ATOM 878 N N . THR A 1 118 ? -2.835 10.455 5.334 1.00 98.62 118 THR A N 1
ATOM 879 C CA . THR A 1 118 ? -1.932 11.331 6.081 1.00 98.62 118 THR A CA 1
ATOM 880 C C . THR A 1 118 ? -1.501 12.525 5.231 1.00 98.62 118 THR A C 1
ATOM 882 O O . THR A 1 118 ? -1.947 12.729 4.098 1.00 98.62 118 THR A O 1
ATOM 885 N N . VAL A 1 119 ? -0.608 13.352 5.776 1.00 97.56 119 VAL A N 1
ATOM 886 C CA . VAL A 1 119 ? 0.033 14.430 5.014 1.00 97.56 119 VAL A CA 1
ATOM 887 C C . VAL A 1 119 ? 1.030 13.909 3.971 1.00 97.56 119 VAL A C 1
ATOM 889 O O . VAL A 1 119 ? 1.522 14.693 3.164 1.00 97.56 119 VAL A O 1
ATOM 892 N N . ASN A 1 120 ? 1.347 12.613 3.947 1.00 98.12 120 ASN A N 1
ATOM 893 C CA . ASN A 1 120 ? 2.296 12.042 2.994 1.00 98.12 120 ASN A CA 1
ATOM 894 C C . ASN A 1 120 ? 1.832 12.200 1.541 1.00 98.12 120 ASN A C 1
ATOM 896 O O . ASN A 1 120 ? 2.622 12.643 0.698 1.00 98.12 120 ASN A O 1
ATOM 900 N N . SER A 1 121 ? 0.554 11.911 1.258 1.00 96.69 121 SER A N 1
ATOM 901 C CA . SER A 1 121 ? -0.024 12.093 -0.081 1.00 96.69 121 SER A CA 1
ATOM 902 C C . SER A 1 121 ? 0.085 13.549 -0.542 1.00 96.69 121 SER A C 1
ATOM 904 O O . SER A 1 121 ? 0.560 13.828 -1.641 1.00 96.69 121 SER A O 1
ATOM 906 N N . SER A 1 122 ? -0.280 14.509 0.317 1.00 95.12 122 SER A N 1
ATOM 907 C CA . SER A 1 122 ? -0.241 15.939 -0.027 1.00 95.12 122 SER A CA 1
ATOM 908 C C . SER A 1 122 ? 1.182 16.504 -0.116 1.00 95.12 122 SER A C 1
ATOM 910 O O . SER A 1 122 ? 1.430 17.415 -0.906 1.00 95.12 122 SER A O 1
ATOM 912 N N . ARG A 1 123 ? 2.138 15.930 0.626 1.00 95.62 123 ARG A N 1
ATOM 913 C CA . ARG A 1 123 ? 3.584 16.178 0.472 1.00 95.62 123 ARG A CA 1
ATOM 914 C C . ARG A 1 123 ? 4.160 15.554 -0.806 1.00 95.62 123 ARG A C 1
ATOM 916 O O . ARG A 1 123 ? 5.266 15.912 -1.202 1.00 95.62 123 ARG A O 1
ATOM 923 N N . GLY A 1 124 ? 3.444 14.625 -1.443 1.00 94.69 124 GLY A N 1
ATOM 924 C CA . GLY A 1 124 ? 3.862 13.968 -2.679 1.00 94.69 124 GLY A CA 1
ATOM 925 C C . GLY A 1 124 ? 5.059 13.028 -2.515 1.00 94.69 124 GLY A C 1
ATOM 926 O O . GLY A 1 124 ? 5.776 12.801 -3.493 1.00 94.69 124 GLY A O 1
ATOM 927 N N . ILE A 1 125 ? 5.283 12.469 -1.317 1.00 95.81 125 ILE A N 1
ATOM 928 C CA . ILE A 1 125 ? 6.496 11.689 -0.990 1.00 95.81 125 ILE A CA 1
ATOM 929 C C . ILE A 1 125 ? 6.683 10.440 -1.870 1.00 95.81 125 ILE A C 1
ATOM 931 O O . ILE A 1 125 ? 7.802 9.967 -2.059 1.00 95.81 125 ILE A O 1
ATOM 935 N N . LEU A 1 126 ? 5.584 9.923 -2.428 1.00 94.69 126 LEU A N 1
ATOM 936 C CA . LEU A 1 126 ? 5.555 8.738 -3.287 1.00 94.69 126 LEU A CA 1
ATOM 937 C C . LEU A 1 126 ? 5.687 9.068 -4.783 1.00 94.69 126 LEU A C 1
ATOM 939 O O . LEU A 1 126 ? 6.006 8.202 -5.593 1.00 94.69 126 LEU A O 1
ATOM 943 N N . THR A 1 127 ? 5.443 10.320 -5.181 1.00 88.62 127 THR A N 1
ATOM 944 C CA . THR A 1 127 ? 5.419 10.729 -6.603 1.00 88.62 127 THR A CA 1
ATOM 945 C C . THR A 1 127 ? 6.725 11.380 -7.069 1.00 88.62 127 THR A C 1
ATOM 947 O O . THR A 1 127 ? 6.980 11.485 -8.283 1.00 88.62 127 THR A O 1
ATOM 950 N N . GLY A 1 128 ? 7.553 11.796 -6.105 1.00 87.12 128 GLY A N 1
ATOM 951 C CA . GLY A 1 128 ? 8.886 12.348 -6.306 1.00 87.12 128 GLY A CA 1
ATOM 952 C C . GLY A 1 128 ? 9.944 11.303 -6.678 1.00 87.12 128 GLY A C 1
ATOM 953 O O . GLY A 1 128 ? 9.694 10.101 -6.744 1.00 87.12 128 GLY A O 1
ATOM 954 N N . SER A 1 129 ? 11.158 11.788 -6.941 1.00 89.06 129 SER A N 1
ATOM 955 C CA . SER A 1 129 ? 12.315 10.962 -7.324 1.00 89.06 129 SER A CA 1
ATOM 956 C C . SER A 1 129 ? 13.308 10.725 -6.184 1.00 89.06 129 SER A C 1
ATOM 958 O O . SER A 1 129 ? 14.390 10.186 -6.405 1.00 89.06 129 SER A O 1
ATOM 960 N N . ARG A 1 130 ? 13.004 11.218 -4.981 1.00 93.44 130 ARG A N 1
ATOM 961 C CA . ARG A 1 130 ? 13.839 11.067 -3.789 1.00 93.44 130 ARG A CA 1
ATOM 962 C C . ARG A 1 130 ? 13.018 10.389 -2.713 1.00 93.44 130 ARG A C 1
ATOM 964 O O . ARG A 1 130 ? 11.865 10.759 -2.513 1.00 93.44 130 ARG A O 1
ATOM 971 N N . PHE A 1 131 ? 13.638 9.432 -2.039 1.00 96.44 131 PHE A N 1
ATOM 972 C CA . PHE A 1 131 ? 13.083 8.873 -0.821 1.00 96.44 131 PHE A CA 1
ATOM 973 C C . PHE A 1 131 ? 13.036 9.960 0.258 1.00 96.44 131 PHE A C 1
ATOM 975 O O . PHE A 1 131 ? 13.953 10.779 0.366 1.00 96.44 131 PHE A O 1
ATOM 982 N N . VAL A 1 132 ? 11.942 9.985 1.007 1.00 97.12 132 VAL A N 1
ATOM 983 C CA . VAL A 1 132 ? 11.701 10.908 2.116 1.00 97.12 132 VAL A CA 1
ATOM 984 C C . VAL A 1 132 ? 11.720 10.049 3.367 1.00 97.12 132 VAL A C 1
ATOM 986 O O . VAL A 1 132 ? 10.996 9.070 3.401 1.00 97.12 132 VAL A O 1
ATOM 989 N N . GLU A 1 133 ? 12.562 10.355 4.347 1.00 97.50 133 GLU A N 1
ATOM 990 C CA . GLU A 1 133 ? 12.755 9.493 5.527 1.00 97.50 133 GLU A CA 1
ATOM 991 C C . GLU A 1 133 ? 11.778 9.818 6.670 1.00 97.50 133 GLU A C 1
ATOM 993 O O . GLU A 1 133 ? 11.463 8.962 7.488 1.00 97.50 133 GLU A O 1
ATOM 998 N N . ASP A 1 134 ? 11.273 11.051 6.717 1.00 97.06 134 ASP A N 1
ATOM 999 C CA . ASP A 1 134 ? 10.387 11.583 7.759 1.00 97.06 134 ASP A CA 1
ATOM 1000 C C . ASP A 1 134 ? 8.903 11.533 7.344 1.00 97.06 134 ASP A C 1
ATOM 1002 O O . ASP A 1 134 ? 8.137 12.486 7.534 1.00 97.06 134 ASP A O 1
ATOM 1006 N N . TYR A 1 135 ? 8.488 10.438 6.704 1.00 98.06 135 TYR A N 1
ATOM 1007 C CA . TYR A 1 135 ? 7.077 10.210 6.397 1.00 98.06 135 TYR A CA 1
ATOM 1008 C C . TYR A 1 135 ? 6.284 9.830 7.649 1.00 98.06 135 TYR A C 1
ATOM 1010 O O . TYR A 1 135 ? 6.813 9.270 8.608 1.00 98.06 135 TYR A O 1
ATOM 1018 N N . VAL A 1 136 ? 4.984 10.116 7.613 1.00 98.69 136 VAL A N 1
ATOM 1019 C CA . VAL A 1 136 ? 4.040 9.666 8.636 1.00 98.69 136 VAL A CA 1
ATOM 1020 C C . VAL A 1 136 ? 3.906 8.152 8.551 1.00 98.69 136 VAL A C 1
ATOM 1022 O O . VAL A 1 136 ? 3.586 7.629 7.486 1.00 98.69 136 VAL A O 1
ATOM 1025 N N . TYR A 1 137 ? 4.155 7.472 9.662 1.00 98.75 137 TYR A N 1
ATOM 1026 C CA . TYR A 1 137 ? 4.133 6.013 9.791 1.00 98.75 137 TYR A CA 1
ATOM 1027 C C . TYR A 1 137 ? 3.072 5.571 10.811 1.00 98.75 137 TYR A C 1
ATOM 1029 O O . TYR A 1 137 ? 2.535 6.398 11.549 1.00 98.75 137 TYR A O 1
ATOM 1037 N N . LEU A 1 138 ? 2.774 4.276 10.877 1.00 98.81 138 LEU A N 1
ATOM 1038 C CA . LEU A 1 138 ? 1.865 3.677 11.854 1.00 98.81 138 LEU A CA 1
ATOM 1039 C C . LEU A 1 138 ? 2.629 3.301 13.130 1.00 98.81 138 LEU A C 1
ATOM 1041 O O . LEU A 1 138 ? 3.601 2.547 13.063 1.00 98.81 138 LEU A O 1
ATOM 1045 N N . THR A 1 139 ? 2.212 3.789 14.304 1.00 98.88 139 THR A N 1
ATOM 1046 C CA . THR A 1 139 ? 2.888 3.374 15.546 1.00 98.88 139 THR A CA 1
ATOM 1047 C C . THR A 1 139 ? 2.573 1.911 15.895 1.00 98.88 139 THR A C 1
ATOM 1049 O O . THR A 1 139 ? 1.517 1.397 15.509 1.00 98.88 139 THR A O 1
ATOM 1052 N N . PRO A 1 140 ? 3.436 1.215 16.659 1.00 98.75 140 PRO A N 1
ATOM 1053 C CA . PRO A 1 140 ? 3.147 -0.142 17.131 1.00 98.75 140 PRO A CA 1
ATOM 1054 C C . PRO A 1 140 ? 1.845 -0.247 17.941 1.00 98.75 140 PRO A C 1
ATOM 1056 O O . PRO A 1 140 ? 1.132 -1.246 17.850 1.00 98.75 140 PRO A O 1
ATOM 1059 N N . GLU A 1 141 ? 1.500 0.787 18.708 1.00 98.88 141 GLU A N 1
ATOM 1060 C CA . GLU A 1 141 ? 0.249 0.856 19.467 1.00 98.88 141 GLU A CA 1
ATOM 1061 C C . GLU A 1 141 ? -0.952 0.935 18.522 1.00 98.88 141 GLU A C 1
ATOM 1063 O O . GLU A 1 141 ? -1.915 0.192 18.691 1.00 98.88 141 GLU A O 1
ATOM 1068 N N . ALA A 1 142 ? -0.879 1.769 17.480 1.00 98.81 142 ALA A N 1
ATOM 1069 C CA . ALA A 1 142 ? -1.916 1.850 16.456 1.00 98.81 142 ALA A CA 1
ATOM 1070 C C . ALA A 1 142 ? -2.054 0.537 15.667 1.00 98.81 142 ALA A C 1
ATOM 1072 O O . ALA A 1 142 ? -3.169 0.073 15.429 1.00 98.81 142 ALA A O 1
ATOM 1073 N N . ALA A 1 143 ? -0.933 -0.109 15.331 1.00 98.88 143 ALA A N 1
ATOM 1074 C CA . ALA A 1 143 ? -0.925 -1.432 14.711 1.00 98.88 143 ALA A CA 1
ATOM 1075 C C . ALA A 1 143 ? -1.584 -2.494 15.608 1.00 98.88 143 ALA A C 1
ATOM 1077 O O . ALA A 1 143 ? -2.334 -3.337 15.118 1.00 98.88 143 ALA A O 1
ATOM 1078 N N . THR A 1 144 ? -1.357 -2.424 16.923 1.00 98.88 144 THR A N 1
ATOM 1079 C CA . THR A 1 144 ? -1.989 -3.324 17.901 1.00 98.88 144 THR A CA 1
ATOM 1080 C C . THR A 1 144 ? -3.501 -3.124 17.927 1.00 98.88 144 THR A C 1
ATOM 1082 O O . THR A 1 144 ? -4.233 -4.103 17.844 1.00 98.88 144 THR A O 1
ATOM 1085 N N . VAL A 1 145 ? -3.986 -1.877 17.924 1.00 98.88 145 VAL A N 1
ATOM 1086 C CA . VAL A 1 145 ? -5.432 -1.600 17.839 1.00 98.88 145 VAL A CA 1
ATOM 1087 C C . VAL A 1 145 ? -6.034 -2.164 16.548 1.00 98.88 145 VAL A C 1
ATOM 1089 O O . VAL A 1 145 ? -7.101 -2.772 16.586 1.00 98.88 145 VAL A O 1
ATOM 1092 N N . CYS A 1 146 ? -5.359 -2.016 15.404 1.00 98.88 146 CYS A N 1
ATOM 1093 C CA . CYS A 1 146 ? -5.810 -2.617 14.144 1.00 98.88 146 CYS A CA 1
ATOM 1094 C C . CYS A 1 146 ? -5.943 -4.148 14.241 1.00 98.88 146 CYS A C 1
ATOM 1096 O O . CYS A 1 146 ? -6.925 -4.709 13.748 1.00 98.88 146 CYS A O 1
ATOM 1098 N N . ALA A 1 147 ? -4.972 -4.812 14.876 1.00 98.81 147 ALA A N 1
ATOM 1099 C CA . ALA A 1 147 ? -4.985 -6.256 15.091 1.00 98.81 147 ALA A CA 1
ATOM 1100 C C . ALA A 1 147 ? -6.095 -6.688 16.066 1.00 98.81 147 ALA A C 1
ATOM 1102 O O . ALA A 1 147 ? -6.830 -7.628 15.769 1.00 98.81 147 ALA A O 1
ATOM 1103 N N . ASP A 1 148 ? -6.278 -5.968 17.176 1.00 98.69 148 ASP A N 1
ATOM 1104 C CA . ASP A 1 148 ? -7.323 -6.233 18.176 1.00 98.69 148 ASP A CA 1
ATOM 1105 C C . ASP A 1 148 ? -8.739 -6.047 17.605 1.00 98.69 148 ASP A C 1
ATOM 1107 O O . ASP A 1 148 ? -9.675 -6.759 17.978 1.00 98.69 148 ASP A O 1
ATOM 1111 N N . LEU A 1 149 ? -8.908 -5.112 16.664 1.00 98.62 149 LEU A N 1
ATOM 1112 C CA . LEU A 1 149 ? -10.148 -4.939 15.903 1.00 98.62 149 LEU A CA 1
ATOM 1113 C C . LEU A 1 149 ? -10.381 -6.052 14.870 1.00 98.62 149 LEU A C 1
ATOM 1115 O O . LEU A 1 149 ? -11.487 -6.155 14.333 1.00 98.62 149 LEU A O 1
ATOM 1119 N N . GLU A 1 150 ? -9.372 -6.883 14.597 1.00 98.62 150 GLU A N 1
ATOM 1120 C CA . GLU A 1 150 ? -9.381 -7.937 13.581 1.00 98.62 150 GLU A CA 1
ATOM 1121 C C . GLU A 1 150 ? -9.782 -7.393 12.200 1.00 98.62 150 GLU A C 1
ATOM 1123 O O . GLU A 1 150 ? -10.649 -7.934 11.497 1.00 98.62 150 GLU A O 1
ATOM 1128 N N . LEU A 1 151 ? -9.172 -6.267 11.820 1.00 98.88 151 LEU A N 1
ATOM 1129 C CA . LEU A 1 151 ? -9.293 -5.725 10.469 1.00 98.88 151 LEU A CA 1
ATOM 1130 C C . LEU A 1 151 ? -8.714 -6.727 9.455 1.00 98.88 151 LEU A C 1
ATOM 1132 O O . LEU A 1 151 ? -7.890 -7.569 9.788 1.00 98.88 151 LEU A O 1
ATOM 1136 N N . SER A 1 152 ? -9.142 -6.668 8.196 1.00 98.69 152 SER A N 1
ATOM 1137 C CA . SER A 1 152 ? -8.577 -7.533 7.143 1.00 98.69 152 SER A CA 1
ATOM 1138 C C . SER A 1 152 ? -7.371 -6.917 6.447 1.00 98.69 152 SER A C 1
ATOM 1140 O O . SER A 1 152 ? -6.514 -7.647 5.945 1.00 98.69 152 SER A O 1
ATOM 1142 N N . LEU A 1 153 ? -7.308 -5.587 6.402 1.00 98.88 153 LEU A N 1
ATOM 1143 C CA . LEU A 1 153 ? -6.252 -4.854 5.720 1.00 98.88 153 LEU A CA 1
ATOM 1144 C C . LEU A 1 153 ? -6.028 -3.493 6.379 1.00 98.88 153 LEU A C 1
ATOM 1146 O O . LEU A 1 153 ? -6.987 -2.818 6.753 1.00 98.88 153 LEU A O 1
ATOM 1150 N N . VAL A 1 154 ? -4.770 -3.070 6.462 1.00 98.94 154 VAL A N 1
ATOM 1151 C CA . VAL A 1 154 ? -4.403 -1.684 6.783 1.00 98.94 154 VAL A CA 1
ATOM 1152 C C . VAL A 1 154 ? -3.658 -1.100 5.596 1.00 98.94 154 VAL A C 1
ATOM 1154 O O . VAL A 1 154 ? -2.763 -1.745 5.062 1.00 98.94 154 VAL A O 1
ATOM 1157 N N . GLY A 1 155 ? -4.029 0.101 5.164 1.00 98.88 155 GLY A N 1
ATOM 1158 C CA . GLY A 1 155 ? -3.325 0.798 4.097 1.00 98.88 155 GLY A CA 1
ATOM 1159 C C . GLY A 1 155 ? -2.873 2.189 4.501 1.00 98.88 155 GLY A C 1
ATOM 1160 O O . GLY A 1 155 ? -3.587 2.890 5.220 1.00 98.88 155 GLY A O 1
ATOM 1161 N N . LEU A 1 156 ? -1.694 2.585 4.031 1.00 98.69 156 LEU A N 1
ATOM 1162 C CA . LEU A 1 156 ? -1.066 3.857 4.377 1.00 98.69 156 LEU A CA 1
ATOM 1163 C C . LEU A 1 156 ? -0.350 4.448 3.160 1.00 98.69 156 LEU A C 1
ATOM 1165 O O . LEU A 1 156 ? 0.221 3.740 2.329 1.00 98.69 156 LEU A O 1
ATOM 1169 N N . ASP A 1 157 ? -0.382 5.769 3.052 1.00 98.12 157 ASP A N 1
ATOM 1170 C CA . ASP A 1 157 ? 0.167 6.530 1.932 1.00 98.12 157 ASP A CA 1
ATOM 1171 C C . ASP A 1 157 ? 1.680 6.789 2.054 1.00 98.12 157 ASP A C 1
ATOM 1173 O O . ASP A 1 157 ? 2.159 7.914 1.917 1.00 98.12 157 ASP A O 1
ATOM 1177 N N . CYS A 1 158 ? 2.455 5.736 2.317 1.00 97.62 158 CYS A N 1
ATOM 1178 C CA . CYS A 1 158 ? 3.904 5.773 2.541 1.00 97.62 158 CYS A CA 1
ATOM 1179 C C . CYS A 1 158 ? 4.631 4.607 1.854 1.00 97.62 158 CYS A C 1
ATOM 1181 O O . CYS A 1 158 ? 3.999 3.728 1.274 1.00 97.62 158 CYS A O 1
ATOM 1183 N N . HIS A 1 159 ? 5.970 4.635 1.885 1.00 96.38 159 HIS A N 1
ATOM 1184 C CA . HIS A 1 159 ? 6.825 3.563 1.340 1.00 96.38 159 HIS A CA 1
ATOM 1185 C C . HIS A 1 159 ? 6.955 2.353 2.270 1.00 96.38 159 HIS A C 1
ATOM 1187 O O . HIS A 1 159 ? 7.481 1.342 1.839 1.00 96.38 159 HIS A O 1
ATOM 1193 N N . SER A 1 160 ? 6.610 2.518 3.548 1.00 98.06 160 SER A N 1
ATOM 1194 C CA . SER A 1 160 ? 6.591 1.465 4.563 1.00 98.06 160 SER A CA 1
ATOM 1195 C C . SER A 1 160 ? 5.716 1.926 5.726 1.00 98.06 160 SER A C 1
ATOM 1197 O O . SER A 1 160 ? 5.823 3.090 6.119 1.00 98.06 160 SER A O 1
ATOM 1199 N N . ILE A 1 161 ? 4.858 1.073 6.291 1.00 98.56 161 ILE A N 1
ATOM 1200 C CA . ILE A 1 161 ? 4.019 1.441 7.443 1.00 98.56 161 ILE A CA 1
ATOM 1201 C C . ILE A 1 161 ? 4.832 1.656 8.719 1.00 98.56 161 ILE A C 1
ATOM 1203 O O . ILE A 1 161 ? 4.349 2.309 9.640 1.00 98.56 161 ILE A O 1
ATOM 1207 N N . ASP A 1 162 ? 6.057 1.139 8.781 1.00 98.69 162 ASP A N 1
ATOM 1208 C CA . ASP A 1 162 ? 6.976 1.368 9.889 1.00 98.69 162 ASP A CA 1
ATOM 1209 C C . ASP A 1 162 ? 7.759 2.670 9.711 1.00 98.69 162 ASP A C 1
ATOM 1211 O O . ASP A 1 162 ? 8.038 3.122 8.597 1.00 98.69 162 ASP A O 1
ATOM 1215 N N . ARG A 1 163 ? 8.180 3.263 10.834 1.00 98.38 163 ARG A N 1
ATOM 1216 C CA . ARG A 1 163 ? 9.096 4.409 10.810 1.00 98.38 163 ARG A CA 1
ATOM 1217 C C . ARG A 1 163 ? 10.375 4.023 10.079 1.00 98.38 163 ARG A C 1
ATOM 1219 O O . ARG A 1 163 ? 10.948 2.967 10.355 1.00 98.38 163 ARG A O 1
ATOM 1226 N N . PHE A 1 164 ? 10.894 4.918 9.243 1.00 98.00 164 PHE A N 1
ATOM 1227 C CA . PHE A 1 164 ? 12.199 4.700 8.635 1.00 98.00 164 PHE A CA 1
ATOM 1228 C C . PHE A 1 164 ? 13.274 4.425 9.703 1.00 98.00 164 PHE A C 1
ATOM 1230 O O . PHE A 1 164 ? 13.363 5.109 10.731 1.00 98.00 164 PHE A O 1
ATOM 1237 N N . GLY A 1 165 ? 14.065 3.375 9.473 1.00 96.62 165 GLY A N 1
ATOM 1238 C CA . GLY A 1 165 ? 15.102 2.922 10.399 1.00 96.62 165 GLY A CA 1
ATOM 1239 C C . GLY A 1 165 ? 14.586 2.267 11.688 1.00 96.62 165 GLY A C 1
ATOM 1240 O O . GLY A 1 165 ? 15.373 2.094 12.617 1.00 96.62 165 GLY A O 1
ATOM 1241 N N . ALA A 1 166 ? 13.296 1.923 11.791 1.00 97.00 166 ALA A N 1
ATOM 1242 C CA . ALA A 1 166 ? 12.795 1.119 12.903 1.00 97.00 166 ALA A CA 1
ATOM 1243 C C . ALA A 1 166 ? 13.407 -0.289 12.874 1.00 97.00 166 ALA A C 1
ATOM 1245 O O . ALA A 1 166 ? 13.319 -1.009 11.879 1.00 97.00 166 ALA A O 1
ATOM 1246 N N . GLU A 1 167 ? 14.015 -0.704 13.984 1.00 96.12 167 GLU A N 1
ATOM 1247 C CA . GLU A 1 167 ? 14.540 -2.060 14.107 1.00 96.12 167 GLU A CA 1
ATOM 1248 C C . GLU A 1 167 ? 13.391 -3.071 14.196 1.00 96.12 167 GLU A C 1
ATOM 1250 O O . GLU A 1 167 ? 12.493 -2.951 15.029 1.00 96.12 167 GLU A O 1
ATOM 1255 N N . GLY A 1 168 ? 13.433 -4.096 13.344 1.00 95.12 168 GLY A N 1
ATOM 1256 C CA . GLY A 1 168 ? 12.522 -5.237 13.425 1.00 95.12 168 GLY A CA 1
ATOM 1257 C C . GLY A 1 168 ? 11.107 -5.013 12.887 1.00 95.12 168 GLY A C 1
ATOM 1258 O O . GLY A 1 168 ? 10.309 -5.940 13.008 1.00 95.12 168 GLY A O 1
ATOM 1259 N N . TYR A 1 169 ? 10.810 -3.859 12.279 1.00 98.00 169 TYR A N 1
ATOM 1260 C CA . TYR A 1 169 ? 9.535 -3.569 11.596 1.00 98.00 169 TYR A CA 1
ATOM 1261 C C . TYR A 1 169 ? 8.294 -3.914 12.448 1.00 98.00 169 TYR A C 1
ATOM 1263 O O . TYR A 1 169 ? 7.499 -4.789 12.086 1.00 98.00 169 TYR A O 1
ATOM 1271 N N . PRO A 1 170 ? 8.167 -3.326 13.653 1.00 98.50 170 PRO A N 1
ATOM 1272 C CA . PRO A 1 170 ? 7.141 -3.718 14.613 1.00 98.50 170 PRO A CA 1
ATOM 1273 C C . PRO A 1 170 ? 5.715 -3.606 14.062 1.00 98.50 170 PRO A C 1
ATOM 1275 O O . PRO A 1 170 ? 4.922 -4.514 14.312 1.00 98.50 170 PRO A O 1
ATOM 1278 N N . ALA A 1 171 ? 5.385 -2.559 13.297 1.00 98.69 171 ALA A N 1
ATOM 1279 C CA . ALA A 1 171 ? 4.049 -2.409 12.726 1.00 98.69 171 ALA A CA 1
ATOM 1280 C C . ALA A 1 171 ? 3.751 -3.526 11.715 1.00 98.69 171 ALA A C 1
ATOM 1282 O O . ALA A 1 171 ? 2.700 -4.164 11.820 1.00 98.69 171 ALA A O 1
ATOM 1283 N N . HIS A 1 172 ? 4.696 -3.852 10.823 1.00 98.69 172 HIS A N 1
ATOM 1284 C CA . HIS A 1 172 ? 4.549 -4.995 9.915 1.00 98.69 172 HIS A CA 1
ATOM 1285 C C . HIS A 1 172 ? 4.310 -6.286 10.682 1.00 98.69 172 HIS A C 1
ATOM 1287 O O . HIS A 1 172 ? 3.354 -7.007 10.408 1.00 98.69 172 HIS A O 1
ATOM 1293 N N . ARG A 1 173 ? 5.159 -6.585 11.670 1.00 98.62 173 ARG A N 1
ATOM 1294 C CA . ARG A 1 173 ? 5.086 -7.850 12.411 1.00 98.62 173 ARG A CA 1
ATOM 1295 C C . ARG A 1 173 ? 3.778 -8.008 13.176 1.00 98.62 173 ARG A C 1
ATOM 1297 O O . ARG A 1 173 ? 3.281 -9.127 13.257 1.00 98.62 173 ARG A O 1
ATOM 1304 N N . ILE A 1 174 ? 3.229 -6.922 13.717 1.00 98.88 174 ILE A N 1
ATOM 1305 C CA . ILE A 1 174 ? 1.938 -6.936 14.413 1.00 98.88 174 ILE A CA 1
ATOM 1306 C C . ILE A 1 174 ? 0.799 -7.190 13.418 1.00 98.88 174 ILE A C 1
ATOM 1308 O O . ILE A 1 174 ? 0.040 -8.141 13.599 1.00 98.88 174 ILE A O 1
ATOM 1312 N N . ILE A 1 175 ? 0.708 -6.396 12.346 1.00 98.81 175 ILE A N 1
ATOM 1313 C CA . ILE A 1 175 ? -0.384 -6.491 11.364 1.00 98.81 175 ILE A CA 1
ATOM 1314 C C . ILE A 1 175 ? -0.355 -7.836 10.630 1.00 98.81 175 ILE A C 1
ATOM 1316 O O . ILE A 1 175 ? -1.340 -8.575 10.610 1.00 98.81 175 ILE A O 1
ATOM 1320 N N . LEU A 1 176 ? 0.797 -8.197 10.069 1.00 98.56 176 LEU A N 1
ATOM 1321 C CA . LEU A 1 176 ? 0.975 -9.448 9.340 1.00 98.56 176 LEU A CA 1
ATOM 1322 C C . LEU A 1 176 ? 0.888 -10.672 10.260 1.00 98.56 176 LEU A C 1
ATOM 1324 O O . LEU A 1 176 ? 0.359 -11.706 9.858 1.00 98.56 176 LEU A O 1
ATOM 1328 N N . GLY A 1 177 ? 1.351 -10.549 11.509 1.00 98.38 177 GLY A N 1
ATOM 1329 C CA . GLY A 1 177 ? 1.224 -11.583 12.543 1.00 98.38 177 GLY A CA 1
ATOM 1330 C C . GLY A 1 177 ? -0.218 -11.889 12.932 1.00 98.38 177 GLY A C 1
ATOM 1331 O O . GLY A 1 177 ? -0.516 -13.016 13.320 1.00 98.38 177 GLY A O 1
ATOM 1332 N N . ALA A 1 178 ? -1.124 -10.925 12.762 1.00 98.38 178 ALA A N 1
ATOM 1333 C CA . ALA A 1 178 ? -2.562 -11.120 12.917 1.00 98.38 178 ALA A CA 1
ATOM 1334 C C . ALA A 1 178 ? -3.238 -11.718 11.659 1.00 98.38 178 ALA A C 1
ATOM 1336 O O . ALA A 1 178 ? -4.459 -11.865 11.621 1.00 98.38 178 ALA A O 1
ATOM 1337 N N . GLY A 1 179 ? -2.471 -12.078 10.619 1.00 97.81 179 GLY A N 1
ATOM 1338 C CA . GLY A 1 179 ? -2.984 -12.662 9.371 1.00 97.81 179 GLY A CA 1
ATOM 1339 C C . GLY A 1 179 ? -3.649 -11.654 8.423 1.00 97.81 179 GLY A C 1
ATOM 1340 O O . GLY A 1 179 ? -4.330 -12.053 7.464 1.00 97.81 179 GLY A O 1
ATOM 1341 N N . MET A 1 1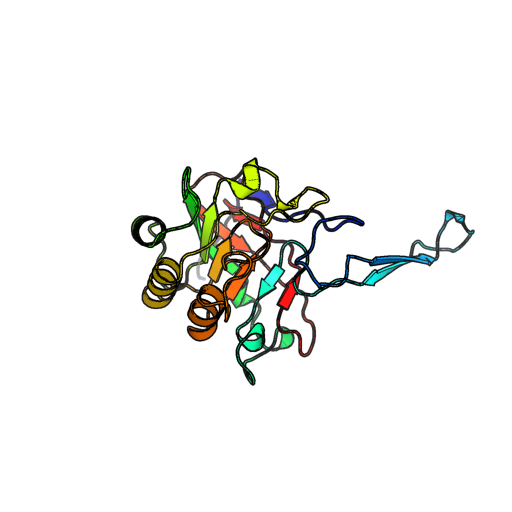80 ? -3.464 -10.363 8.704 1.00 98.56 180 MET A N 1
ATOM 1342 C CA . MET A 1 180 ? -3.962 -9.237 7.919 1.00 98.56 180 MET A CA 1
ATOM 1343 C C . MET A 1 180 ? -3.045 -8.954 6.723 1.00 98.56 180 MET A C 1
ATOM 1345 O O . MET A 1 180 ? -1.943 -9.495 6.627 1.00 98.56 180 MET A O 1
ATOM 1349 N N . LEU A 1 181 ? -3.505 -8.100 5.808 1.00 98.75 181 LEU A N 1
ATOM 1350 C CA . LEU A 1 181 ? -2.706 -7.585 4.693 1.00 98.75 181 LEU A CA 1
ATOM 1351 C C . LEU A 1 181 ? -2.302 -6.126 4.937 1.00 98.75 181 LEU A C 1
ATOM 1353 O O . LEU A 1 181 ? -3.013 -5.392 5.631 1.00 98.75 181 LEU A O 1
ATOM 1357 N N . ILE A 1 182 ? -1.204 -5.694 4.320 1.00 98.94 182 ILE A N 1
ATOM 1358 C CA . ILE A 1 182 ? -0.798 -4.283 4.301 1.00 98.94 182 ILE A CA 1
ATOM 1359 C C . ILE A 1 182 ? -0.880 -3.774 2.864 1.00 98.94 182 ILE A C 1
ATOM 1361 O O . ILE A 1 182 ? -0.467 -4.473 1.947 1.00 98.94 182 ILE A O 1
ATOM 1365 N N . LEU A 1 183 ? -1.450 -2.585 2.665 1.00 98.94 183 LEU A N 1
ATOM 1366 C CA . LEU A 1 183 ? -1.492 -1.881 1.382 1.00 98.94 183 LEU A CA 1
ATOM 1367 C C . LEU A 1 183 ? -0.674 -0.595 1.470 1.00 98.94 183 LEU A C 1
ATOM 1369 O O . LEU A 1 183 ? -1.122 0.402 2.037 1.00 98.94 183 LEU A O 1
ATOM 1373 N N . GLU A 1 184 ? 0.504 -0.598 0.872 1.00 98.81 184 GLU A N 1
ATOM 1374 C CA . GLU A 1 184 ? 1.408 0.547 0.906 1.00 98.81 184 GLU A CA 1
ATOM 1375 C C . GLU A 1 184 ? 1.427 1.285 -0.429 1.00 98.81 184 GLU A C 1
ATOM 1377 O O . GLU A 1 184 ? 0.891 0.826 -1.445 1.00 98.81 184 GLU A O 1
ATOM 1382 N N . GLY A 1 185 ? 2.041 2.466 -0.435 1.00 98.25 185 GLY A N 1
ATOM 1383 C CA . GLY A 1 185 ? 2.245 3.235 -1.652 1.00 98.25 185 GLY A CA 1
ATOM 1384 C C . GLY A 1 185 ? 0.955 3.778 -2.273 1.00 98.25 185 GLY A C 1
ATOM 1385 O O . GLY A 1 185 ? 0.924 4.002 -3.484 1.00 98.25 185 GLY A O 1
ATOM 1386 N N . ILE A 1 186 ? -0.120 3.955 -1.499 1.00 98.69 186 ILE A N 1
ATOM 1387 C CA . ILE A 1 186 ? -1.379 4.546 -1.985 1.00 98.69 186 ILE A CA 1
ATOM 1388 C C . ILE A 1 186 ? -1.328 6.079 -1.994 1.00 98.69 186 ILE A C 1
ATOM 1390 O O . ILE A 1 186 ? -0.655 6.690 -1.174 1.00 98.69 186 ILE A O 1
ATOM 1394 N N . ASP A 1 187 ? -2.070 6.710 -2.904 1.00 98.31 187 ASP A N 1
ATOM 1395 C CA . ASP A 1 187 ? -2.297 8.160 -2.933 1.00 98.31 187 ASP A CA 1
ATOM 1396 C C . ASP A 1 187 ? -3.750 8.469 -2.556 1.00 98.31 187 ASP A C 1
ATOM 1398 O O . ASP A 1 187 ? -4.695 8.140 -3.279 1.00 98.31 187 ASP A O 1
ATOM 1402 N N . LEU A 1 188 ? -3.928 9.112 -1.404 1.00 98.19 188 LEU A N 1
ATOM 1403 C CA . LEU A 1 188 ? -5.230 9.472 -0.849 1.00 98.19 188 LEU A CA 1
ATOM 1404 C C . LEU A 1 188 ? -5.499 10.985 -0.900 1.00 98.19 188 LEU A C 1
ATOM 1406 O O . LEU A 1 188 ? -6.499 11.441 -0.340 1.00 98.19 188 LEU A O 1
ATOM 1410 N N . ALA A 1 189 ? -4.667 11.783 -1.587 1.00 96.56 189 ALA A N 1
ATOM 1411 C CA . ALA A 1 189 ? -4.776 13.249 -1.595 1.00 96.56 189 ALA A CA 1
ATOM 1412 C C . ALA A 1 189 ? -6.152 13.757 -2.064 1.00 96.56 189 ALA A C 1
ATOM 1414 O O . ALA A 1 189 ? -6.652 14.767 -1.568 1.00 96.56 189 ALA A O 1
ATOM 1415 N N . ALA A 1 190 ? -6.774 13.054 -3.015 1.00 95.62 190 ALA A N 1
ATOM 1416 C CA . ALA A 1 190 ? -8.068 13.416 -3.598 1.00 95.62 190 ALA A CA 1
ATOM 1417 C C . ALA A 1 190 ? -9.261 12.618 -3.029 1.00 95.62 190 ALA A C 1
ATOM 1419 O O . ALA A 1 190 ? -10.384 12.761 -3.523 1.00 95.62 190 ALA A O 1
ATOM 1420 N N . VAL A 1 191 ? -9.043 11.774 -2.016 1.00 97.62 191 VAL A N 1
ATOM 1421 C CA . VAL A 1 191 ? -10.070 10.902 -1.426 1.00 97.62 191 VAL A CA 1
ATOM 1422 C C . VAL A 1 191 ? -10.582 11.518 -0.131 1.00 97.62 191 VAL A C 1
ATOM 1424 O O . VAL A 1 191 ? -9.793 11.925 0.718 1.00 97.62 191 VAL A O 1
ATOM 1427 N N . GLN A 1 192 ? -11.903 11.604 0.033 1.00 97.31 192 GLN A N 1
ATOM 1428 C CA . GLN A 1 192 ? -12.511 12.107 1.268 1.00 97.31 192 GLN A CA 1
ATOM 1429 C C . GLN A 1 192 ? -12.639 10.995 2.317 1.00 97.31 192 GLN A C 1
ATOM 1431 O O . GLN A 1 192 ? -12.840 9.838 1.937 1.00 97.31 192 GLN A O 1
ATOM 1436 N N . PRO A 1 193 ? -12.575 11.316 3.622 1.00 98.12 193 PRO A N 1
ATOM 1437 C CA . PRO A 1 193 ? -12.856 10.341 4.668 1.00 98.12 193 PRO A CA 1
ATOM 1438 C C . PRO A 1 193 ? -14.276 9.794 4.522 1.00 98.12 193 PRO A C 1
ATOM 1440 O O . PRO A 1 193 ? -15.201 10.538 4.187 1.00 98.12 193 PRO A O 1
ATOM 1443 N N . GLY A 1 194 ? -14.456 8.499 4.753 1.00 97.94 194 GLY A N 1
ATOM 1444 C CA . GLY A 1 194 ? -15.741 7.849 4.520 1.00 97.94 194 GLY A CA 1
ATOM 1445 C C . GLY A 1 194 ? -15.624 6.357 4.261 1.00 97.94 194 GLY A C 1
ATOM 1446 O O . GLY A 1 194 ? -14.571 5.755 4.466 1.00 97.94 194 GLY A O 1
ATOM 1447 N N . ARG A 1 195 ? -16.733 5.757 3.823 1.00 97.94 195 ARG A N 1
ATOM 1448 C CA . ARG A 1 195 ? -16.822 4.321 3.545 1.00 97.94 195 ARG A CA 1
ATOM 1449 C C . ARG A 1 195 ? -16.836 4.067 2.047 1.00 97.94 195 ARG A C 1
ATOM 1451 O O . ARG A 1 195 ? -17.545 4.753 1.320 1.00 97.94 195 ARG A O 1
ATOM 1458 N N . TYR A 1 196 ? -16.104 3.046 1.631 1.00 98.31 196 TYR A N 1
ATOM 1459 C CA . TYR A 1 196 ? -15.933 2.649 0.239 1.00 98.31 196 TYR A CA 1
ATOM 1460 C C . TYR A 1 196 ? -15.936 1.126 0.124 1.00 98.31 196 TYR A C 1
ATOM 1462 O O . TYR A 1 196 ? -15.877 0.402 1.121 1.00 98.31 196 TYR A O 1
ATOM 1470 N N . LEU A 1 197 ? -15.951 0.629 -1.106 1.00 98.00 197 LEU A N 1
ATOM 1471 C CA . LEU A 1 197 ? -15.453 -0.706 -1.413 1.00 98.00 197 LEU A CA 1
ATOM 1472 C C . LEU A 1 197 ? -14.043 -0.573 -2.000 1.00 98.00 197 LEU A C 1
ATOM 1474 O O . LEU A 1 197 ? -13.863 0.052 -3.045 1.00 98.00 197 LEU A O 1
ATOM 1478 N N . LEU A 1 198 ? -13.049 -1.154 -1.334 1.00 98.69 198 LEU A N 1
ATOM 1479 C CA . LEU A 1 198 ? -11.688 -1.285 -1.846 1.00 98.69 198 LEU A CA 1
ATOM 1480 C C . LEU A 1 198 ? -11.607 -2.485 -2.784 1.00 98.69 198 LEU A C 1
ATOM 1482 O O . LEU A 1 198 ? -12.042 -3.579 -2.427 1.00 98.69 198 LEU A O 1
ATOM 1486 N N . ALA A 1 199 ? -10.993 -2.284 -3.946 1.00 98.50 199 ALA A N 1
ATOM 1487 C CA . ALA A 1 199 ? -10.497 -3.354 -4.797 1.00 98.50 199 ALA A CA 1
ATOM 1488 C C . ALA A 1 199 ? -8.989 -3.159 -5.008 1.00 98.50 199 ALA A C 1
ATOM 1490 O O . ALA A 1 199 ? -8.571 -2.172 -5.612 1.00 98.50 199 ALA A O 1
ATOM 1491 N N . ALA A 1 200 ? -8.179 -4.090 -4.506 1.00 98.31 200 ALA A N 1
ATOM 1492 C CA . ALA A 1 200 ? -6.715 -4.045 -4.567 1.00 98.31 200 ALA A CA 1
ATOM 1493 C C . ALA A 1 200 ? -6.174 -5.405 -5.016 1.00 98.31 200 ALA A C 1
ATOM 1495 O O . ALA A 1 200 ? -5.565 -6.141 -4.253 1.00 98.31 200 ALA A O 1
ATOM 1496 N N . ILE A 1 201 ? -6.482 -5.784 -6.255 1.00 96.94 201 ILE A N 1
ATOM 1497 C CA . ILE A 1 201 ? -6.209 -7.136 -6.749 1.00 96.94 201 ILE A CA 1
ATOM 1498 C C . ILE A 1 201 ? -4.731 -7.239 -7.167 1.00 96.94 201 ILE A C 1
ATOM 1500 O O . ILE A 1 201 ? -4.301 -6.469 -8.033 1.00 96.94 201 ILE A O 1
ATOM 1504 N N . PRO A 1 202 ? -3.963 -8.185 -6.604 1.00 97.25 202 PRO A N 1
ATOM 1505 C CA . PRO A 1 202 ? -2.571 -8.407 -6.963 1.00 97.25 202 PRO A CA 1
ATOM 1506 C C . PRO A 1 202 ? -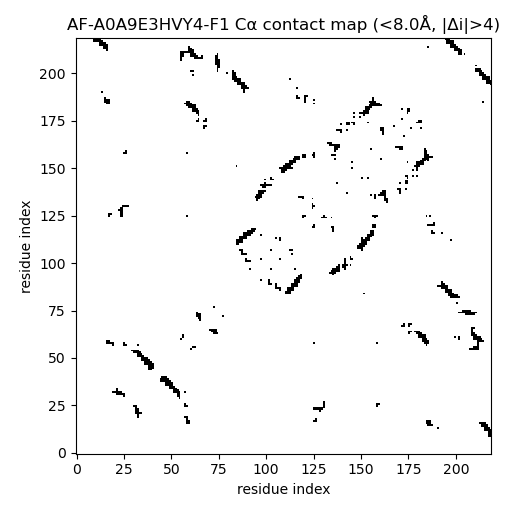2.411 -9.273 -8.207 1.00 97.25 202 PRO A C 1
ATOM 1508 O O . PRO A 1 202 ? -3.332 -9.961 -8.661 1.00 97.25 202 PRO A O 1
ATOM 1511 N N . LEU A 1 203 ? -1.197 -9.269 -8.755 1.00 97.25 203 LEU A N 1
ATOM 1512 C CA . LEU A 1 203 ? -0.795 -10.278 -9.721 1.00 97.25 203 LEU A CA 1
ATOM 1513 C C . LEU A 1 203 ? -0.720 -11.636 -9.020 1.00 97.25 203 LEU A C 1
ATOM 1515 O O . LEU A 1 203 ? -0.222 -11.760 -7.904 1.00 97.25 203 LEU A O 1
ATOM 1519 N N . LYS A 1 204 ? -1.170 -12.687 -9.705 1.00 97.06 204 LYS A N 1
ATOM 1520 C CA . LYS A 1 204 ? -1.079 -14.058 -9.195 1.00 97.06 204 LYS A CA 1
ATOM 1521 C C . LYS A 1 204 ? 0.324 -14.629 -9.442 1.00 97.06 204 LYS A C 1
ATOM 1523 O O . LYS A 1 204 ? 0.515 -15.417 -10.368 1.00 97.06 204 LYS A O 1
ATOM 1528 N N . ILE A 1 205 ? 1.300 -14.186 -8.652 1.00 96.75 205 ILE A N 1
ATOM 1529 C CA . ILE A 1 205 ? 2.710 -14.582 -8.774 1.00 96.75 205 ILE A CA 1
ATOM 1530 C C . ILE A 1 205 ? 3.006 -15.724 -7.801 1.00 96.75 205 ILE A C 1
ATOM 1532 O O . ILE A 1 205 ? 2.671 -15.647 -6.624 1.00 96.75 205 ILE A O 1
ATOM 1536 N N . GLN A 1 206 ? 3.623 -16.792 -8.305 1.00 97.00 206 GLN A N 1
ATOM 1537 C CA . GLN A 1 206 ? 3.996 -17.944 -7.492 1.00 97.00 206 GLN A CA 1
ATOM 1538 C C . GLN A 1 206 ? 5.115 -17.580 -6.508 1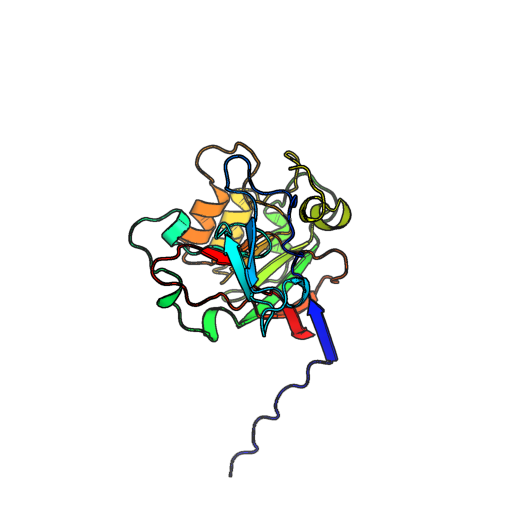.00 97.00 206 GLN A C 1
ATOM 1540 O O . GLN A 1 206 ? 6.091 -16.949 -6.912 1.00 97.00 206 GLN A O 1
ATOM 1545 N N . HIS A 1 207 ? 4.997 -18.023 -5.256 1.00 96.44 207 HIS A N 1
ATOM 1546 C CA . HIS A 1 207 ? 5.982 -17.817 -4.189 1.00 96.44 207 HIS A CA 1
ATOM 1547 C C . HIS A 1 207 ? 6.279 -16.348 -3.846 1.00 96.44 207 HIS A C 1
ATOM 1549 O O . HIS A 1 207 ? 7.306 -16.074 -3.233 1.00 96.44 207 HIS A O 1
ATOM 1555 N N . ALA A 1 208 ? 5.396 -15.418 -4.220 1.00 97.38 208 ALA A N 1
ATOM 1556 C CA . ALA A 1 208 ? 5.573 -14.000 -3.931 1.00 97.38 208 ALA A CA 1
ATOM 1557 C C . ALA A 1 208 ? 4.956 -13.611 -2.581 1.00 97.38 208 ALA A C 1
ATOM 1559 O O . ALA A 1 208 ? 3.793 -13.914 -2.295 1.00 97.38 208 ALA A O 1
ATOM 1560 N N . GLU A 1 209 ? 5.742 -12.914 -1.770 1.00 98.00 209 GLU A N 1
ATOM 1561 C CA . GLU A 1 209 ? 5.373 -12.354 -0.470 1.00 98.00 209 GLU A CA 1
ATOM 1562 C C . GLU A 1 209 ? 4.670 -10.996 -0.565 1.00 98.00 209 GLU A C 1
ATOM 1564 O O . GLU A 1 209 ? 4.016 -10.574 0.385 1.00 98.00 209 GLU A O 1
ATOM 1569 N N . ALA A 1 210 ? 4.770 -10.349 -1.723 1.00 98.25 210 ALA A N 1
ATOM 1570 C CA . ALA A 1 210 ? 4.086 -9.110 -2.045 1.00 98.25 210 ALA A CA 1
ATOM 1571 C C . ALA A 1 210 ? 3.734 -9.051 -3.536 1.00 98.25 210 ALA A C 1
ATOM 1573 O O . ALA A 1 210 ? 4.187 -9.869 -4.343 1.00 98.25 210 ALA A O 1
ATOM 1574 N N . SER A 1 211 ? 2.898 -8.094 -3.928 1.00 98.12 211 SER A N 1
ATOM 1575 C CA . SER A 1 211 ? 2.681 -7.789 -5.344 1.00 98.12 211 SER A CA 1
ATOM 1576 C C . SER A 1 211 ? 2.235 -6.351 -5.535 1.00 98.12 211 SER A C 1
ATOM 1578 O O . SER A 1 211 ? 1.337 -5.901 -4.818 1.00 98.12 211 SER A O 1
ATOM 1580 N N . PRO A 1 212 ? 2.708 -5.679 -6.600 1.00 97.94 212 PRO A N 1
ATOM 1581 C CA . PRO A 1 212 ? 2.098 -4.441 -7.046 1.00 97.94 212 PRO A CA 1
ATOM 1582 C C . PRO A 1 212 ? 0.625 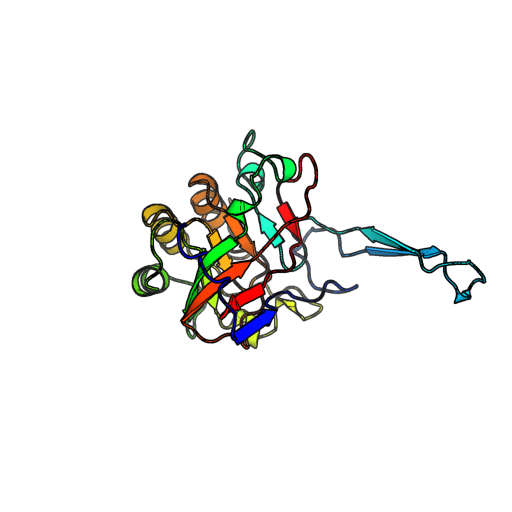-4.673 -7.395 1.00 97.94 212 PRO A C 1
ATOM 1584 O O . PRO A 1 212 ? 0.241 -5.736 -7.906 1.00 97.94 212 PRO A O 1
ATOM 1587 N N . VAL A 1 213 ? -0.192 -3.659 -7.129 1.00 98.50 213 VAL A N 1
ATOM 1588 C CA . VAL A 1 213 ? -1.634 -3.656 -7.374 1.00 98.50 213 VAL A CA 1
ATOM 1589 C C . VAL A 1 213 ? -2.056 -2.370 -8.075 1.00 98.50 213 VAL A C 1
ATOM 1591 O O . VAL A 1 213 ? -1.418 -1.325 -7.960 1.00 98.50 213 VAL A O 1
ATOM 1594 N N . ARG A 1 214 ? -3.192 -2.428 -8.773 1.00 98.38 214 ARG A N 1
ATOM 1595 C CA . ARG A 1 214 ? -3.978 -1.227 -9.066 1.00 98.38 214 ARG A CA 1
ATOM 1596 C C . ARG A 1 214 ? -5.096 -1.150 -8.034 1.00 98.38 214 ARG A C 1
ATOM 1598 O O . ARG A 1 214 ? -6.122 -1.806 -8.195 1.00 98.38 214 ARG A O 1
ATOM 1605 N N . ALA A 1 215 ? -4.866 -0.397 -6.968 1.00 98.75 215 ALA A N 1
ATOM 1606 C CA . ALA A 1 215 ? -5.846 -0.172 -5.921 1.00 98.75 215 ALA A CA 1
ATOM 1607 C C . ALA A 1 215 ? -6.828 0.936 -6.324 1.00 98.75 215 ALA A C 1
ATOM 1609 O O . ALA A 1 215 ? -6.426 2.023 -6.753 1.00 98.75 215 ALA A O 1
ATOM 1610 N N . VAL A 1 216 ? -8.122 0.652 -6.171 1.00 98.75 216 VAL A N 1
ATOM 1611 C CA . VAL A 1 216 ? -9.208 1.608 -6.400 1.00 98.75 216 VAL A CA 1
ATOM 1612 C C . VAL A 1 216 ? -10.230 1.573 -5.268 1.00 98.75 216 VAL A C 1
ATOM 1614 O O . VAL A 1 216 ? -10.478 0.523 -4.673 1.00 98.75 216 VAL A O 1
ATOM 1617 N N . LEU A 1 217 ? -10.863 2.717 -5.011 1.00 98.62 217 LEU A N 1
ATOM 1618 C CA . LEU A 1 217 ? -12.021 2.836 -4.126 1.00 98.62 217 LEU A CA 1
ATOM 1619 C C . LEU A 1 217 ? -13.280 3.099 -4.940 1.00 98.62 217 LEU A C 1
ATOM 1621 O O . LEU A 1 217 ? -13.291 3.949 -5.833 1.00 98.62 217 LEU A O 1
ATOM 1625 N N . LEU A 1 218 ? -14.338 2.369 -4.617 1.00 96.94 218 LEU A N 1
ATOM 1626 C CA . LEU A 1 218 ? -15.636 2.453 -5.266 1.00 96.94 218 LEU A CA 1
ATOM 1627 C C . LEU A 1 218 ? -16.635 3.080 -4.287 1.00 96.94 218 LEU A C 1
ATOM 1629 O O . LEU A 1 218 ? -16.802 2.570 -3.175 1.00 96.94 218 LEU A O 1
ATOM 1633 N N . GLU A 1 219 ? -17.253 4.184 -4.710 1.00 92.00 219 GLU A N 1
ATOM 1634 C CA . GLU A 1 219 ? -18.311 4.917 -3.991 1.00 92.00 219 GLU A CA 1
ATOM 1635 C C . GLU A 1 219 ? -19.702 4.411 -4.394 1.00 92.00 219 GLU A C 1
ATOM 1637 O O . GLU A 1 219 ? -19.994 4.400 -5.619 1.00 92.00 219 GLU A O 1
#

pLDDT: mean 95.44, std 8.69, range [41.88, 98.94]

Secondary structure (DSSP, 8-state):
-PPP-PPPPPS-EEE-BPPP-TT----TTSPPPEEEEEE-GGGT-SS-EEEEE--TTSSSEEE-GGGTSTTPPPGGGS-GGGGEEEEEEEE--SSSEE-HHHHHHS---TT-EEEEE-HHHHHTTTTSSS--SS--EE-HHHHHHHHHTT-SEEEESSS-SSPTT-TT-HHHHHHHHTT-EEEESB--TTPPSEEEEEEEEEP--TT-SEEEEEEEEE-

Foldseek 3Di:
DDDPDPDDDFPDKFFFWADQDFLFDADPPDDHKDKDFPDDVVVVGPDTDIDIDDDLLATWKKFALVVQHPPDDAQLPDDQVLQKFWEWEFEQEDDQERALVSLVPRPDAAAGEYEYDYCLLVVVCRHDSDHDQSHYAYDLNNLQSCLVRNYQEYEYQHSANDHRPDPPNNSSCSQNVSRHMYTYNTRCPPPDGDIWIKGWGFDNDPPHRMHHTRIMTTD

Nearest PDB structures (foldseek):
  4cog-assembly2_D  TM=9.226E-01  e=7.543E-22  Burkholderia cenocepacia J2315
  4cob-assembly1_B  TM=9.203E-01  e=1.407E-21  Pseudomonas aeruginosa PAO1
  8hmo-assembly3_E  TM=9.270E-01  e=6.683E-21  Bacillus smithii
  8hmo-assembly3_F  TM=9.311E-01  e=2.325E-20  Bacillus smithii
  4co9-assembly2_B  TM=9.122E-01  e=2.983E-20  Bacillus anthracis str. Ames